Protein AF-0000000070628048 (afdb_homodimer)

InterPro domains:
  IPR001611 Leucine-rich repeat [PF00560] (91-112)
  IPR001611 Leucine-rich repeat [PF00560] (115-135)
  IPR013210 Leucine-rich repeat-containing N-terminal, plant-type [PF08263] (25-63)
  IPR032675 Leucine-rich repeat domain superfamily [G3DSA:3.80.10.10] (22-151)

Secondary structure (DSSP, 8-state):
-PPP-----------------PPPHHHHHHHHHHHTSB-TT-TTTT-STTSSSGGGSTTEEE-TTS-EEEEE-TT---EES--GGGGG-TT--EEE--SSEE-SBPPGGGGG-TT-SEEE--SS--EEPPPTTGGG-TT--EEE--SSEE-/-PPP-----------------PPPHHHHHHHHHHHTSB-TT-TTTT-STTSSSGGGSTTEEE-TTS-EEEEE-TT---EES--GGGGG-TT--EEE--SSEE-SBPPGGGGG-TT-SEEE--SS--EEPPPTTGGG-TT--EEE--SSEE-

Structure (mmCIF, N/CA/C/O backbone):
data_AF-0000000070628048-model_v1
#
loop_
_entity.id
_entity.type
_entity.pdbx_description
1 polymer 'Non-specific serine/threonine protein kinase'
#
loop_
_atom_site.group_PDB
_atom_site.id
_atom_site.type_symbol
_atom_site.label_atom_id
_atom_site.label_alt_id
_atom_site.label_comp_id
_atom_site.label_asym_id
_atom_site.label_entity_id
_atom_site.label_seq_id
_atom_site.pdbx_PDB_ins_code
_atom_site.Cartn_x
_atom_site.Cartn_y
_atom_site.Cartn_z
_atom_site.occupancy
_atom_site.B_iso_or_equiv
_atom_site.auth_seq_id
_atom_site.auth_comp_id
_atom_site.auth_asym_id
_atom_site.auth_atom_id
_atom_site.pdbx_PDB_model_num
ATOM 1 N N . MET A 1 1 ? 27.641 82.5 42.188 1 48.25 1 MET A N 1
ATOM 2 C CA . MET A 1 1 ? 26.875 81.25 42.281 1 48.25 1 MET A CA 1
ATOM 3 C C . MET A 1 1 ? 26.938 80.5 40.969 1 48.25 1 MET A C 1
ATOM 5 O O . MET A 1 1 ? 26.703 81.062 39.906 1 48.25 1 MET A O 1
ATOM 9 N N . PRO A 1 2 ? 27.719 79.312 40.812 1 64.19 2 PRO A N 1
ATOM 10 C CA . PRO A 1 2 ? 27.906 78.562 39.531 1 64.19 2 PRO A CA 1
ATOM 11 C C . PRO A 1 2 ? 26.594 78.188 38.875 1 64.19 2 PRO A C 1
ATOM 13 O O . PRO A 1 2 ? 25.562 78.062 39.531 1 64.19 2 PRO A O 1
ATOM 16 N N . PRO A 1 3 ? 26.422 78.375 37.5 1 68.19 3 PRO A N 1
ATOM 17 C CA . PRO A 1 3 ? 25.203 78.062 36.75 1 68.19 3 PRO A CA 1
ATOM 18 C C . PRO A 1 3 ? 24.766 76.562 36.906 1 68.19 3 PRO A C 1
ATOM 20 O O . PRO A 1 3 ? 25.609 75.688 37.125 1 68.19 3 PRO A O 1
ATOM 23 N N . PRO A 1 4 ? 23.547 76.125 37.312 1 67.81 4 PRO A N 1
ATOM 24 C CA . PRO A 1 4 ? 23.078 74.75 37.469 1 67.81 4 PRO A CA 1
ATOM 25 C C . PRO A 1 4 ? 23.234 73.938 36.188 1 67.81 4 PRO A C 1
ATOM 27 O O . PRO A 1 4 ? 23.078 74.438 35.094 1 67.81 4 PRO A O 1
ATOM 30 N N . ILE A 1 5 ? 24.031 72.812 36.094 1 68.44 5 ILE A N 1
ATOM 31 C CA . ILE A 1 5 ? 24.219 71.875 35 1 68.44 5 ILE A CA 1
ATOM 32 C C . ILE A 1 5 ? 22.906 71.125 34.719 1 68.44 5 ILE A C 1
ATOM 34 O O . ILE A 1 5 ? 22.328 70.5 35.594 1 68.44 5 ILE A O 1
ATOM 38 N N . ILE A 1 6 ? 22.078 71.5 33.688 1 68.38 6 ILE A N 1
ATOM 39 C CA . ILE A 1 6 ? 20.906 70.812 33.188 1 68.38 6 ILE A CA 1
ATOM 40 C C . ILE A 1 6 ? 21.312 69.438 32.688 1 68.38 6 ILE A C 1
ATOM 42 O O . ILE A 1 6 ? 22.094 69.312 31.75 1 68.38 6 ILE A O 1
ATOM 46 N N . THR A 1 7 ? 21.234 68.312 33.531 1 65.62 7 THR A N 1
ATOM 47 C CA . THR A 1 7 ? 21.453 66.938 33.094 1 65.62 7 THR A CA 1
ATOM 48 C C . THR A 1 7 ? 20.375 66.5 32.125 1 65.62 7 THR A C 1
ATOM 50 O O . THR A 1 7 ? 19.188 66.438 32.469 1 65.62 7 THR A O 1
ATOM 53 N N . ILE A 1 8 ? 20.516 66.562 30.844 1 69.25 8 ILE A N 1
ATOM 54 C CA . ILE A 1 8 ? 19.641 66 29.797 1 69.25 8 ILE A CA 1
ATOM 55 C C . ILE A 1 8 ? 19.578 64.5 29.922 1 69.25 8 ILE A C 1
ATOM 57 O O . ILE A 1 8 ? 20.594 63.812 29.734 1 69.25 8 ILE A O 1
ATOM 61 N N . ILE A 1 9 ? 18.609 64 30.656 1 67.25 9 ILE A N 1
ATOM 62 C CA . ILE A 1 9 ? 18.328 62.562 30.672 1 67.25 9 ILE A CA 1
ATOM 63 C C . ILE A 1 9 ? 17.797 62.125 29.312 1 67.25 9 ILE A C 1
ATOM 65 O O . ILE A 1 9 ? 16.703 62.531 28.906 1 67.25 9 ILE A O 1
ATOM 69 N N . LEU A 1 10 ? 18.562 61.75 28.359 1 65.88 10 LEU A N 1
ATOM 70 C CA . LEU A 1 10 ? 18.141 61.125 27.125 1 65.88 10 LEU A CA 1
ATOM 71 C C . LEU A 1 10 ? 17.422 59.812 27.391 1 65.88 10 LEU A C 1
ATOM 73 O O . LEU A 1 10 ? 18.031 58.844 27.891 1 65.88 10 LEU A O 1
ATOM 77 N N . LEU A 1 11 ? 16.109 59.875 27.578 1 63.91 11 LEU A N 1
ATOM 78 C CA . LEU A 1 11 ? 15.312 58.656 27.656 1 63.91 11 LEU A CA 1
ATOM 79 C C . LEU A 1 11 ? 15.43 57.875 26.359 1 63.91 11 LEU A C 1
ATOM 81 O O . LEU A 1 11 ? 14.945 58.312 25.312 1 63.91 11 LEU A O 1
ATOM 85 N N . LEU A 1 12 ? 16.375 57.031 26.219 1 69.25 12 LEU A N 1
ATOM 86 C CA . LEU A 1 12 ? 16.406 56.062 25.109 1 69.25 12 LEU A CA 1
ATOM 87 C C . LEU A 1 12 ? 15.172 55.188 25.125 1 69.25 12 LEU A C 1
ATOM 89 O O . LEU A 1 12 ? 15 54.344 26.031 1 69.25 12 LEU A O 1
ATOM 93 N N . LEU A 1 13 ? 14.125 55.656 24.438 1 71.38 13 LEU A N 1
ATOM 94 C CA . LEU A 1 13 ? 12.992 54.781 24.172 1 71.38 13 LEU A CA 1
ATOM 95 C C . LEU A 1 13 ? 13.453 53.5 23.453 1 71.38 13 LEU A C 1
ATOM 97 O O . LEU A 1 13 ? 13.828 53.562 22.281 1 71.38 13 LEU A O 1
ATOM 101 N N . VAL A 1 14 ? 13.859 52.5 24.203 1 70.94 14 VAL A N 1
ATOM 102 C CA . VAL A 1 14 ? 14.07 51.188 23.641 1 70.94 14 VAL A CA 1
ATOM 103 C C . VAL A 1 14 ? 12.75 50.625 23.094 1 70.94 14 VAL A C 1
ATOM 105 O O . VAL A 1 14 ? 11.852 50.312 23.875 1 70.94 14 VAL A O 1
ATOM 108 N N . SER A 1 15 ? 12.367 50.938 21.844 1 66.06 15 SER A N 1
ATOM 109 C CA . SER A 1 15 ? 11.281 50.219 21.203 1 66.06 15 SER A CA 1
ATOM 110 C C . SER A 1 15 ? 11.57 48.719 21.156 1 66.06 15 SER A C 1
ATOM 112 O O . SER A 1 15 ? 12.516 48.281 20.516 1 66.06 15 SER A O 1
ATOM 114 N N . THR A 1 16 ? 11.125 47.938 22.156 1 63.16 16 THR A N 1
ATOM 115 C CA . THR A 1 16 ? 11.148 46.5 22.047 1 63.16 16 THR A CA 1
ATOM 116 C C . THR A 1 16 ? 10.273 46.031 20.875 1 63.16 16 THR A C 1
ATOM 118 O O . THR A 1 16 ? 9.047 46.094 20.953 1 63.16 16 THR A O 1
ATOM 121 N N . THR A 1 17 ? 10.672 46.156 19.641 1 60.38 17 THR A N 1
ATOM 122 C CA . THR A 1 17 ? 9.984 45.438 18.562 1 60.38 17 THR A CA 1
ATOM 123 C C . THR A 1 17 ? 9.82 43.969 18.938 1 60.38 17 THR A C 1
ATOM 125 O O . THR A 1 17 ? 10.812 43.25 19.094 1 60.38 17 THR A O 1
ATOM 128 N N . THR A 1 18 ? 8.789 43.688 19.641 1 58.12 18 THR A N 1
ATOM 129 C CA . THR A 1 18 ? 8.445 42.281 19.766 1 58.12 18 THR A CA 1
ATOM 130 C C . THR A 1 18 ? 8.383 41.625 18.391 1 58.12 18 THR A C 1
ATOM 132 O O . THR A 1 18 ? 7.602 42.031 17.531 1 58.12 18 THR A O 1
ATOM 135 N N . LEU A 1 19 ? 9.438 41.156 17.859 1 57.69 19 LEU A N 1
ATOM 136 C CA . LEU A 1 19 ? 9.398 40.25 16.688 1 57.69 19 LEU A CA 1
ATOM 137 C C . LEU A 1 19 ? 8.258 39.25 16.812 1 57.69 19 LEU A C 1
ATOM 139 O O . LEU A 1 19 ? 8.297 38.375 17.672 1 57.69 19 LEU A O 1
ATOM 143 N N . THR A 1 20 ? 7.047 39.688 16.547 1 60.31 20 THR A N 1
ATOM 144 C CA . THR A 1 20 ? 5.961 38.719 16.469 1 60.31 20 THR A CA 1
ATOM 145 C C . THR A 1 20 ? 6.309 37.594 15.5 1 60.31 20 THR A C 1
ATOM 147 O O . THR A 1 20 ? 6.641 37.875 14.344 1 60.31 20 THR A O 1
ATOM 150 N N . LEU A 1 21 ? 6.863 36.531 15.977 1 69.44 21 LEU A N 1
ATOM 151 C CA . LEU A 1 21 ? 7.176 35.375 15.141 1 69.44 21 LEU A CA 1
ATOM 152 C C . LEU A 1 21 ? 5.938 34.906 14.383 1 69.44 21 LEU A C 1
ATOM 154 O O . LEU A 1 21 ? 4.891 34.688 14.992 1 69.44 21 LEU A O 1
ATOM 158 N N . SER A 1 22 ? 5.824 35.25 13.133 1 84.06 22 SER A N 1
ATOM 159 C CA . SER A 1 22 ? 4.73 34.812 12.266 1 84.06 22 SER A CA 1
ATOM 160 C C . SER A 1 22 ? 4.914 33.375 11.836 1 84.06 22 SER A C 1
ATOM 162 O O . SER A 1 22 ? 6.035 32.938 11.562 1 84.06 22 SER A O 1
ATOM 164 N N . LEU A 1 23 ? 3.883 32.562 12.016 1 91.88 23 LEU A N 1
ATOM 165 C CA . LEU A 1 23 ? 3.855 31.172 11.617 1 91.88 23 LEU A CA 1
ATOM 166 C C . LEU A 1 23 ? 4.211 31 10.148 1 91.88 23 LEU A C 1
ATOM 168 O O . LEU A 1 23 ? 3.77 31.797 9.305 1 91.88 23 LEU A O 1
ATOM 172 N N . THR A 1 24 ? 5.066 30.031 9.875 1 95.56 24 THR A N 1
ATOM 173 C CA . THR A 1 24 ? 5.395 29.703 8.484 1 95.56 24 THR A CA 1
ATOM 174 C C . THR A 1 24 ? 4.137 29.328 7.711 1 95.56 24 THR A C 1
ATOM 176 O O . THR A 1 24 ? 3.098 29.031 8.305 1 95.56 24 THR A O 1
ATOM 179 N N . GLN A 1 25 ? 4.254 29.391 6.375 1 97 25 GLN A N 1
ATOM 180 C CA . GLN A 1 25 ? 3.119 29 5.539 1 97 25 GLN A CA 1
ATOM 181 C C . GLN A 1 25 ? 2.693 27.562 5.816 1 97 25 GLN A C 1
ATOM 183 O O . GLN A 1 25 ? 1.5 27.266 5.844 1 97 25 GLN A O 1
ATOM 188 N N . GLU A 1 26 ? 3.643 26.703 6.016 1 98.06 26 GLU A N 1
ATOM 189 C CA . GLU A 1 26 ? 3.316 25.312 6.324 1 98.06 26 GLU A CA 1
ATOM 190 C C . GLU A 1 26 ? 2.51 25.203 7.613 1 98.06 26 GLU A C 1
ATOM 192 O O . GLU A 1 26 ? 1.585 24.406 7.711 1 98.06 26 GLU A O 1
ATOM 197 N N . GLY A 1 27 ? 2.945 26.016 8.555 1 97.81 27 GLY A N 1
ATOM 198 C CA . GLY A 1 27 ? 2.156 26.078 9.773 1 97.81 27 GLY A CA 1
ATOM 199 C C . GLY A 1 27 ? 0.722 26.5 9.539 1 97.81 27 GLY A C 1
ATOM 200 O O . GLY A 1 27 ? -0.208 25.922 10.102 1 97.81 27 GLY A O 1
ATOM 201 N N . LEU A 1 28 ? 0.61 27.469 8.742 1 97.88 28 LEU A N 1
ATOM 202 C CA . LEU A 1 28 ? -0.72 27.969 8.422 1 97.88 28 LEU A CA 1
ATOM 203 C C . LEU A 1 28 ? -1.549 26.922 7.699 1 97.88 28 LEU A C 1
ATOM 205 O O . LEU A 1 28 ? -2.74 26.766 7.977 1 97.88 28 LEU A O 1
ATOM 209 N N . ASP A 1 29 ? -0.958 26.219 6.793 1 98.12 29 ASP A N 1
ATOM 210 C CA . ASP A 1 29 ? -1.643 25.141 6.078 1 98.12 29 ASP A CA 1
ATOM 211 C C . ASP A 1 29 ? -2.113 24.062 7.043 1 98.12 29 ASP A C 1
ATOM 213 O O . ASP A 1 29 ? -3.23 23.547 6.918 1 98.12 29 ASP A O 1
ATOM 217 N N . LEU A 1 30 ? -1.286 23.719 8 1 98.69 30 LEU A N 1
ATOM 218 C CA . LEU A 1 30 ? -1.621 22.703 8.984 1 98.69 30 LEU A CA 1
ATOM 219 C C . LEU A 1 30 ? -2.738 23.172 9.914 1 98.69 30 LEU A C 1
ATOM 221 O O . LEU A 1 30 ? -3.623 22.406 10.273 1 98.69 30 LEU A O 1
ATOM 225 N N . LEU A 1 31 ? -2.662 24.422 10.258 1 98.44 31 LEU A N 1
ATOM 226 C CA . LEU A 1 31 ? -3.75 24.953 11.07 1 98.44 31 LEU A CA 1
ATOM 227 C C . LEU A 1 31 ? -5.062 24.938 10.289 1 98.44 31 LEU A C 1
ATOM 229 O O . LEU A 1 31 ? -6.125 24.688 10.859 1 98.44 31 LEU A O 1
ATOM 233 N N . GLN A 1 32 ? -4.961 25.297 9.039 1 98.5 32 GLN A N 1
ATOM 234 C CA . GLN A 1 32 ? -6.156 25.219 8.203 1 98.5 32 GLN A CA 1
ATOM 235 C C . GLN A 1 32 ? -6.691 23.797 8.141 1 98.5 32 GLN A C 1
ATOM 237 O O . GLN A 1 32 ? -7.898 23.578 8.219 1 98.5 32 GLN A O 1
ATOM 242 N N . ALA A 1 33 ? -5.871 22.797 8.008 1 98.56 33 ALA A N 1
ATOM 243 C CA . ALA A 1 33 ? -6.273 21.391 8.039 1 98.56 33 ALA A CA 1
ATOM 244 C C . ALA A 1 33 ? -6.957 21.047 9.359 1 98.56 33 ALA A C 1
ATOM 246 O O . ALA A 1 33 ? -8.031 20.453 9.367 1 98.56 33 ALA A O 1
ATOM 247 N N . LYS A 1 34 ? -6.293 21.469 10.383 1 98.56 34 LYS A N 1
ATOM 248 C CA . LYS A 1 34 ? -6.824 21.234 11.719 1 98.56 34 LYS A CA 1
ATOM 249 C C . LYS A 1 34 ? -8.25 21.766 11.844 1 98.56 34 LYS A C 1
ATOM 251 O O . LYS A 1 34 ? -9.102 21.141 12.461 1 98.56 34 LYS A O 1
ATOM 256 N N . SER A 1 35 ? -8.461 22.875 11.266 1 98.44 35 SER A N 1
ATOM 257 C CA . SER A 1 35 ? -9.75 23.547 11.414 1 98.44 35 SER A CA 1
ATOM 258 C C . SER A 1 35 ? -10.867 22.75 10.75 1 98.44 35 SER A C 1
ATOM 260 O O . SER A 1 35 ? -12.047 22.984 11.039 1 98.44 35 SER A O 1
ATOM 262 N N . THR A 1 36 ? -10.602 21.797 9.883 1 98.38 36 THR A N 1
ATOM 263 C CA . THR A 1 36 ? -11.609 20.984 9.195 1 98.38 36 THR A CA 1
ATOM 264 C C . THR A 1 36 ? -11.875 19.688 9.945 1 98.38 36 THR A C 1
ATOM 266 O O . THR A 1 36 ? -12.797 18.938 9.602 1 98.38 36 THR A O 1
ATOM 269 N N . LEU A 1 37 ? -11.141 19.453 10.977 1 98.62 37 LEU A N 1
ATOM 270 C CA . LEU A 1 37 ? -11.211 18.188 11.695 1 98.62 37 LEU A CA 1
ATOM 271 C C . LEU A 1 37 ? -11.812 18.375 13.078 1 98.62 37 LEU A C 1
ATOM 273 O O . LEU A 1 37 ? -11.648 19.438 13.695 1 98.62 37 LEU A O 1
ATOM 277 N N . SER A 1 38 ? -12.547 17.359 13.531 1 98.75 38 SER A N 1
ATOM 278 C CA . SER A 1 38 ? -12.883 17.203 14.938 1 98.75 38 SER A CA 1
ATOM 279 C C . SER A 1 38 ? -11.797 16.453 15.695 1 98.75 38 SER A C 1
ATOM 281 O O . SER A 1 38 ? -11.281 15.445 15.203 1 98.75 38 SER A O 1
ATOM 283 N N . ASP A 1 39 ? -11.477 16.906 16.844 1 98.5 39 ASP A N 1
ATOM 284 C CA . ASP A 1 39 ? -10.383 16.375 17.656 1 98.5 39 ASP A CA 1
ATOM 285 C C . ASP A 1 39 ? -10.812 16.188 19.109 1 98.5 39 ASP A C 1
ATOM 287 O O . ASP A 1 39 ? -10.32 16.875 20 1 98.5 39 ASP A O 1
ATOM 291 N N . PRO A 1 40 ? -11.523 15.195 19.391 1 98.44 40 PRO A N 1
ATOM 292 C CA . PRO A 1 40 ? -12.109 15.055 20.719 1 98.44 40 PRO A CA 1
ATOM 293 C C . PRO A 1 40 ? -11.078 14.734 21.797 1 98.44 40 PRO A C 1
ATOM 295 O O . PRO A 1 40 ? -11.281 15.055 22.969 1 98.44 40 PRO A O 1
ATOM 298 N N . THR A 1 41 ? -9.922 14.133 21.484 1 98.25 41 THR A N 1
ATOM 299 C CA . THR A 1 41 ? -8.906 13.75 22.469 1 98.25 41 THR A CA 1
ATOM 300 C C . THR A 1 41 ? -7.957 14.906 22.734 1 98.25 41 THR A C 1
ATOM 302 O O . THR A 1 41 ? -7.191 14.875 23.703 1 98.25 41 THR A O 1
ATOM 305 N N . GLY A 1 42 ? -7.945 15.875 21.781 1 98.38 42 GLY A N 1
ATOM 306 C CA . GLY A 1 42 ? -7.055 17.016 21.922 1 98.38 42 GLY A CA 1
ATOM 307 C C . GLY A 1 42 ? -5.633 16.719 21.484 1 98.38 42 GLY A C 1
ATOM 308 O O . GLY A 1 42 ? -4.695 17.391 21.906 1 98.38 42 GLY A O 1
ATOM 309 N N . ILE A 1 43 ? -5.504 15.75 20.672 1 98.38 43 ILE A N 1
ATOM 310 C CA . ILE A 1 43 ? -4.168 15.328 20.266 1 98.38 43 ILE A CA 1
ATOM 311 C C . ILE A 1 43 ? -3.486 16.453 19.484 1 98.38 43 ILE A C 1
ATOM 313 O O . ILE A 1 43 ? -2.258 16.547 19.469 1 98.38 43 ILE A O 1
ATOM 317 N N . LEU A 1 44 ? -4.25 17.344 18.828 1 98.62 44 LEU A N 1
ATOM 318 C CA . LEU A 1 44 ? -3.686 18.406 18.016 1 98.62 44 LEU A CA 1
ATOM 319 C C . LEU A 1 44 ? -3.615 19.719 18.797 1 98.62 44 LEU A C 1
ATOM 321 O O . LEU A 1 44 ? -3.492 20.797 18.219 1 98.62 44 LEU A O 1
ATOM 325 N N . SER A 1 45 ? -3.695 19.703 20.094 1 98.19 45 SER A N 1
ATOM 326 C CA . SER A 1 45 ? -3.775 20.891 20.922 1 98.19 45 SER A CA 1
ATOM 327 C C . SER A 1 45 ? -2.523 21.75 20.766 1 98.19 45 SER A C 1
ATOM 329 O O . SER A 1 45 ? -2.588 22.984 20.891 1 98.19 45 SER A O 1
ATOM 331 N N . ASP A 1 46 ? -1.402 21.094 20.453 1 97.94 46 ASP A N 1
ATOM 332 C CA . ASP A 1 46 ? -0.161 21.859 20.359 1 97.94 46 ASP A CA 1
ATOM 333 C C . ASP A 1 46 ? 0.028 22.438 18.969 1 97.94 46 ASP A C 1
ATOM 335 O O . ASP A 1 46 ? 1.006 23.141 18.703 1 97.94 46 ASP A O 1
ATOM 339 N N . TRP A 1 47 ? -0.893 22.125 18.047 1 98.12 47 TRP A N 1
ATOM 340 C CA . TRP A 1 47 ? -0.935 22.844 16.766 1 98.12 47 TRP A CA 1
ATOM 341 C C . TRP A 1 47 ? -1.479 24.25 16.953 1 98.12 47 TRP A C 1
ATOM 343 O O . TRP A 1 47 ? -2.691 24.469 16.906 1 98.12 47 TRP A O 1
ATOM 353 N N . ASN A 1 48 ? -0.601 25.203 17.109 1 96.38 48 ASN A N 1
ATOM 354 C CA . ASN A 1 48 ? -1.02 26.578 17.359 1 96.38 48 ASN A CA 1
ATOM 355 C C . ASN A 1 48 ? 0.065 27.578 16.953 1 96.38 48 ASN A C 1
ATOM 357 O O . ASN A 1 48 ? 1.089 27.203 16.391 1 96.38 48 ASN A O 1
ATOM 361 N N . THR A 1 49 ? -0.158 28.844 17.203 1 94.12 49 THR A N 1
ATOM 362 C CA . THR A 1 49 ? 0.701 29.906 16.688 1 94.12 49 THR A CA 1
ATOM 363 C C . THR A 1 49 ? 1.776 30.281 17.703 1 94.12 49 THR A C 1
ATOM 365 O O . THR A 1 49 ? 2.443 31.312 17.578 1 94.12 49 THR A O 1
ATOM 368 N N . ALA A 1 50 ? 1.942 29.469 18.656 1 91.94 50 ALA A N 1
ATOM 369 C CA . ALA A 1 50 ? 2.879 29.797 19.734 1 91.94 50 ALA A CA 1
ATOM 370 C C . ALA A 1 50 ? 4.32 29.75 19.234 1 91.94 50 ALA A C 1
ATOM 372 O O . ALA A 1 50 ? 5.195 30.422 19.781 1 91.94 50 ALA A O 1
ATOM 373 N N . HIS A 1 51 ? 4.574 28.875 18.281 1 88.81 51 HIS A N 1
ATOM 374 C CA . HIS A 1 51 ? 5.895 28.75 17.672 1 88.81 51 HIS A CA 1
ATOM 375 C C . HIS A 1 51 ? 5.859 29.109 16.188 1 88.81 51 HIS A C 1
ATOM 377 O O . HIS A 1 51 ? 4.836 28.938 15.523 1 88.81 51 HIS A O 1
ATOM 383 N N . PRO A 1 52 ? 6.984 29.625 15.727 1 92 52 PRO A N 1
ATOM 384 C CA . PRO A 1 52 ? 7.012 30.094 14.336 1 92 52 PRO A CA 1
ATOM 385 C C . PRO A 1 52 ? 6.906 28.953 13.328 1 92 52 PRO A C 1
ATOM 387 O O . PRO A 1 52 ? 6.535 29.188 12.172 1 92 52 PRO A O 1
ATOM 390 N N . THR A 1 53 ? 7.227 27.75 13.688 1 95.12 53 THR A N 1
ATOM 391 C CA . THR A 1 53 ? 7.195 26.594 12.789 1 95.12 53 THR A CA 1
ATOM 392 C C . THR A 1 53 ? 6.414 25.453 13.414 1 95.12 53 THR A C 1
ATOM 394 O O . THR A 1 53 ? 6.375 25.312 14.641 1 95.12 53 THR A O 1
ATOM 397 N N . PRO A 1 54 ? 5.902 24.641 12.523 1 97.56 54 PRO A N 1
ATOM 398 C CA . PRO A 1 54 ? 5.168 23.5 13.078 1 97.56 54 PRO A CA 1
ATOM 399 C C . PRO A 1 54 ? 6.074 22.312 13.422 1 97.56 54 PRO A C 1
ATOM 401 O O . PRO A 1 54 ? 5.594 21.266 13.82 1 97.56 54 PRO A O 1
ATOM 404 N N . CYS A 1 55 ? 7.312 22.375 13.344 1 97.81 55 CYS A N 1
ATOM 405 C CA . CYS A 1 55 ? 8.242 21.25 13.383 1 97.81 55 CYS A CA 1
ATOM 406 C C . CYS A 1 55 ? 8.32 20.656 14.789 1 97.81 55 CYS A C 1
ATOM 408 O O . CYS A 1 55 ? 8.875 19.578 14.977 1 97.81 55 CYS A O 1
ATOM 410 N N . ASN A 1 56 ? 7.684 21.188 15.828 1 96.5 56 ASN A N 1
ATOM 411 C CA . ASN A 1 56 ? 7.629 20.609 17.156 1 96.5 56 ASN A CA 1
ATOM 412 C C . ASN A 1 56 ? 6.223 20.109 17.5 1 96.5 56 ASN A C 1
ATOM 414 O O . ASN A 1 56 ? 5.965 19.688 18.625 1 96.5 56 ASN A O 1
ATOM 418 N N . TRP A 1 57 ? 5.41 20.141 16.516 1 98.5 57 TRP A N 1
ATOM 419 C CA . TRP A 1 57 ? 4.023 19.766 16.75 1 98.5 57 TRP A CA 1
ATOM 420 C C . TRP A 1 57 ? 3.875 18.234 16.781 1 98.5 57 TRP A C 1
ATOM 422 O O . TRP A 1 57 ? 4.645 17.531 16.125 1 98.5 57 TRP A O 1
ATOM 432 N N . THR A 1 58 ? 2.877 17.75 17.516 1 98.62 58 THR A N 1
ATOM 433 C CA . THR A 1 58 ? 2.547 16.328 17.578 1 98.62 58 THR A CA 1
ATOM 434 C C . THR A 1 58 ? 2.305 15.758 16.188 1 98.62 58 THR A C 1
ATOM 436 O O . THR A 1 58 ? 1.557 16.344 15.391 1 98.62 58 THR A O 1
ATOM 439 N N . GLY A 1 59 ? 3.027 14.695 15.867 1 98.81 59 GLY A N 1
ATOM 440 C CA . GLY A 1 59 ? 2.773 13.953 14.641 1 98.81 59 GLY A CA 1
ATOM 441 C C . GLY A 1 59 ? 3.479 14.547 13.43 1 98.81 59 GLY A C 1
ATOM 442 O O . GLY A 1 59 ? 3.324 14.047 12.312 1 98.81 59 GLY A O 1
ATOM 443 N N . ILE A 1 60 ? 4.246 15.656 13.609 1 98.88 60 ILE A N 1
ATOM 444 C CA . ILE A 1 60 ? 4.883 16.344 12.5 1 98.88 60 ILE A CA 1
ATOM 445 C C . ILE A 1 60 ? 6.379 16.031 12.484 1 98.88 60 ILE A C 1
ATOM 447 O O . ILE A 1 60 ? 7.027 16.031 13.531 1 98.88 60 ILE A O 1
ATOM 451 N N . THR A 1 61 ? 6.883 15.625 11.375 1 98.75 61 THR A N 1
ATOM 452 C CA . THR A 1 61 ? 8.32 15.492 11.148 1 98.75 61 THR A CA 1
ATOM 453 C C . THR A 1 61 ? 8.805 16.5 10.109 1 98.75 61 THR A C 1
ATOM 455 O O . THR A 1 61 ? 8.102 16.781 9.133 1 98.75 61 THR A O 1
ATOM 458 N N . CYS A 1 62 ? 10 17.062 10.281 1 98.44 62 CYS A N 1
ATOM 459 C CA . CYS A 1 62 ? 10.562 18.094 9.406 1 98.44 62 CYS A CA 1
ATOM 460 C C . CYS A 1 62 ? 11.992 17.75 9.016 1 98.44 62 CYS A C 1
ATOM 462 O O . CYS A 1 62 ? 12.641 16.938 9.672 1 98.44 62 CYS A O 1
ATOM 464 N N . THR A 1 63 ? 12.289 18.359 7.891 1 97.56 63 THR A N 1
ATOM 465 C CA . THR A 1 63 ? 13.711 18.375 7.551 1 97.56 63 THR A CA 1
ATOM 466 C C . THR A 1 63 ? 14.477 19.328 8.469 1 97.56 63 THR A C 1
ATOM 468 O O . THR A 1 63 ? 13.875 20.031 9.273 1 97.56 63 THR A O 1
ATOM 471 N N . HIS A 1 64 ? 15.789 19.297 8.328 1 95.25 64 HIS A N 1
ATOM 472 C CA . HIS A 1 64 ? 16.641 20.219 9.078 1 95.25 64 HIS A CA 1
ATOM 47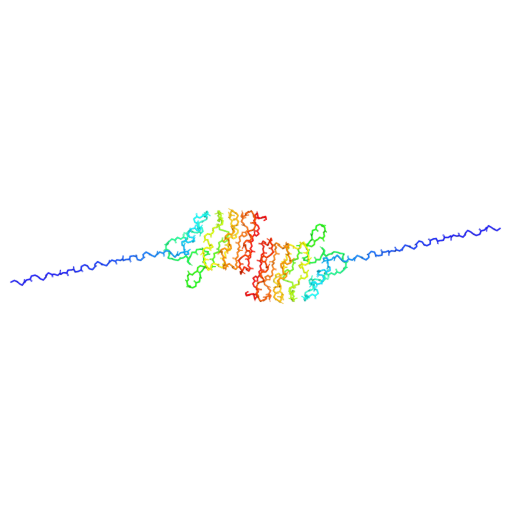3 C C . HIS A 1 64 ? 16.359 21.656 8.68 1 95.25 64 HIS A C 1
ATOM 475 O O . HIS A 1 64 ? 16.578 22.578 9.477 1 95.25 64 HIS A O 1
ATOM 481 N N . SER A 1 65 ? 15.852 21.875 7.512 1 94.31 65 SER A N 1
ATOM 482 C CA . SER A 1 65 ? 15.547 23.219 7.02 1 94.31 65 SER A CA 1
ATOM 483 C C . SER A 1 65 ? 14.125 23.625 7.375 1 94.31 65 SER A C 1
ATOM 485 O O . SER A 1 65 ? 13.57 24.547 6.77 1 94.31 65 SER A O 1
ATOM 487 N N . ASN A 1 66 ? 13.5 22.812 8.234 1 94.75 66 ASN A N 1
ATOM 488 C CA . ASN A 1 66 ? 12.211 23.141 8.828 1 94.75 66 ASN A CA 1
ATOM 489 C C . ASN A 1 66 ? 11.078 22.984 7.812 1 94.75 66 ASN A C 1
ATOM 491 O O . ASN A 1 66 ? 10.094 23.719 7.863 1 94.75 66 ASN A O 1
ATOM 495 N N . SER A 1 67 ? 11.258 22.078 6.863 1 97.38 67 SER A N 1
ATOM 496 C CA . SER A 1 67 ? 10.172 21.734 5.945 1 97.38 67 SER A CA 1
ATOM 497 C C . SER A 1 67 ? 9.453 20.469 6.398 1 97.38 67 SER A C 1
ATOM 499 O O . SER A 1 67 ? 10.086 19.484 6.754 1 97.38 67 SER A O 1
ATOM 501 N N . VAL A 1 68 ? 8.172 20.547 6.414 1 98.69 68 VAL A N 1
ATOM 502 C CA . VAL A 1 68 ? 7.375 19.406 6.859 1 98.69 68 VAL A CA 1
ATOM 503 C C . VAL A 1 68 ? 7.492 18.266 5.852 1 98.69 68 VAL A C 1
ATOM 505 O O . VAL A 1 68 ? 7.195 18.453 4.668 1 98.69 68 VAL A O 1
ATOM 508 N N . THR A 1 69 ? 7.863 17.062 6.316 1 98.75 69 THR A N 1
ATOM 509 C CA . THR A 1 69 ? 8.016 15.914 5.434 1 98.75 69 THR A CA 1
ATOM 510 C C . THR A 1 69 ? 7.043 14.805 5.816 1 98.75 69 THR A C 1
ATOM 512 O O . THR A 1 69 ? 6.777 13.906 5.02 1 98.75 69 THR A O 1
ATOM 515 N N . GLY A 1 70 ? 6.574 14.844 7.062 1 98.81 70 GLY A N 1
ATOM 516 C CA . GLY A 1 70 ? 5.73 13.742 7.488 1 98.81 70 GLY A CA 1
ATOM 517 C C . GLY A 1 70 ? 4.633 14.164 8.445 1 98.81 70 GLY A C 1
ATOM 518 O O . GLY A 1 70 ? 4.832 15.047 9.273 1 98.81 70 GLY A O 1
ATOM 519 N N . ILE A 1 71 ? 3.531 13.602 8.336 1 98.94 71 ILE A N 1
ATOM 520 C CA . ILE A 1 71 ? 2.41 13.68 9.273 1 98.94 71 ILE A CA 1
ATOM 521 C C . ILE A 1 71 ? 2.01 12.273 9.719 1 98.94 71 ILE A C 1
ATOM 523 O O . ILE A 1 71 ? 1.651 11.43 8.891 1 98.94 71 ILE A O 1
ATOM 527 N N . HIS A 1 72 ? 2.123 11.953 10.93 1 98.88 72 HIS A N 1
ATOM 528 C CA . HIS A 1 72 ? 1.802 10.648 11.508 1 98.88 72 HIS A CA 1
ATOM 529 C C . HIS A 1 72 ? 0.816 10.781 12.664 1 98.88 72 HIS A C 1
ATOM 531 O O . HIS A 1 72 ? 1.216 11.07 13.797 1 98.88 72 HIS A O 1
ATOM 537 N N . LEU A 1 73 ? -0.399 10.562 12.453 1 98.81 73 LEU A N 1
ATOM 538 C CA . LEU A 1 73 ? -1.465 10.695 13.438 1 98.81 73 LEU A CA 1
ATOM 539 C C . LEU A 1 73 ? -2.379 9.477 13.422 1 98.81 73 LEU A C 1
ATOM 541 O O . LEU A 1 73 ? -3.586 9.602 13.203 1 98.81 73 LEU A O 1
ATOM 545 N N . PRO A 1 74 ? -1.868 8.312 13.672 1 98.75 74 PRO A N 1
ATOM 546 C CA . PRO A 1 74 ? -2.729 7.125 13.734 1 98.75 74 PRO A CA 1
ATOM 547 C C . PRO A 1 74 ? -3.598 7.086 14.984 1 98.75 74 PRO A C 1
ATOM 549 O O . PRO A 1 74 ? -3.154 7.5 16.062 1 98.75 74 PRO A O 1
ATOM 552 N N . SER A 1 75 ? -4.836 6.508 14.875 1 98.75 75 SER A N 1
ATOM 553 C CA . SER A 1 75 ? -5.688 6.207 16.016 1 98.75 75 SER A CA 1
ATOM 554 C C . SER A 1 75 ? -5.863 7.426 16.922 1 98.75 75 SER A C 1
ATOM 556 O O . SER A 1 75 ? -5.746 7.324 18.141 1 98.75 75 SER A O 1
ATOM 558 N N . ALA A 1 76 ? -6.078 8.547 16.375 1 98.56 76 ALA A N 1
ATOM 559 C CA . ALA A 1 76 ? -6.168 9.805 17.094 1 98.56 76 ALA A CA 1
ATOM 560 C C . ALA A 1 76 ? -7.621 10.211 17.312 1 98.56 76 ALA A C 1
ATOM 562 O O . ALA A 1 76 ? -7.898 11.273 17.875 1 98.56 76 ALA A O 1
ATOM 563 N N . SER A 1 77 ? -8.508 9.375 16.844 1 98.69 77 SER A N 1
ATOM 564 C CA . SER A 1 77 ? -9.938 9.609 16.969 1 98.69 77 SER A CA 1
ATOM 565 C C . SER A 1 77 ? -10.367 10.852 16.188 1 98.69 77 SER A C 1
ATOM 567 O O . SER A 1 77 ? -11.367 11.484 16.516 1 98.69 77 SER A O 1
ATOM 569 N N . LEU A 1 78 ? -9.57 11.242 15.141 1 98.88 78 LEU A N 1
ATOM 570 C CA . LEU A 1 78 ? -9.898 12.391 14.297 1 98.88 78 LEU A CA 1
ATOM 571 C C . LEU A 1 78 ? -11.086 12.078 13.391 1 98.88 78 LEU A C 1
ATOM 573 O O . LEU A 1 78 ? -11.227 10.953 12.914 1 98.88 78 LEU A O 1
ATOM 577 N N . SER A 1 79 ? -11.914 13.031 13.242 1 98.88 79 SER A N 1
ATOM 578 C CA . SER A 1 79 ? -13.055 12.883 12.344 1 98.88 79 SER A CA 1
ATOM 579 C C . SER A 1 79 ? -13.219 14.102 11.438 1 98.88 79 SER A C 1
ATOM 581 O O . SER A 1 79 ? -12.602 15.141 11.68 1 98.88 79 SER A O 1
ATOM 583 N N . GLY A 1 80 ? -14.023 13.992 10.383 1 98.75 80 GLY A N 1
ATOM 584 C CA . GLY A 1 80 ? -14.172 15.008 9.359 1 98.75 80 GLY A CA 1
ATOM 585 C C . GLY A 1 80 ? -13.766 14.531 7.977 1 98.75 80 GLY A C 1
ATOM 586 O O . GLY A 1 80 ? -13.547 13.336 7.766 1 98.75 80 GLY A O 1
ATOM 587 N N . PRO A 1 81 ? -13.758 15.445 7 1 98.69 81 PRO A N 1
ATOM 588 C CA . PRO A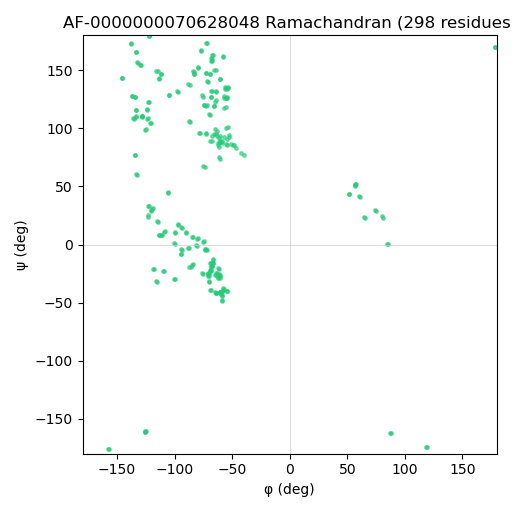 1 81 ? -13.312 15.07 5.656 1 98.69 81 PRO A CA 1
ATOM 589 C C . PRO A 1 81 ? -11.789 14.977 5.543 1 98.69 81 PRO A C 1
ATOM 591 O O . PRO A 1 81 ? -11.07 15.383 6.465 1 98.69 81 PRO A O 1
ATOM 594 N N . PHE A 1 82 ? -11.297 14.414 4.508 1 98.62 82 PHE A N 1
ATOM 595 C CA . PHE A 1 82 ? -9.867 14.5 4.219 1 98.62 82 PHE A CA 1
ATOM 596 C C . PHE A 1 82 ? -9.414 15.953 4.184 1 98.62 82 PHE A C 1
ATOM 598 O O . PHE A 1 82 ? -10 16.781 3.48 1 98.62 82 PHE A O 1
ATOM 605 N N . PRO A 1 83 ? -8.438 16.281 4.922 1 98.19 83 PRO A N 1
ATOM 606 C CA . PRO A 1 83 ? -7.961 17.656 4.934 1 98.19 83 PRO A CA 1
ATOM 607 C C . PRO A 1 83 ? -7.102 18 3.721 1 98.19 83 PRO A C 1
ATOM 609 O O . PRO A 1 83 ? -5.875 17.859 3.766 1 98.19 83 PRO A O 1
ATOM 612 N N . THR A 1 84 ? -7.637 18.578 2.693 1 96.56 84 THR A N 1
ATOM 613 C CA . THR A 1 84 ? -7.031 18.719 1.374 1 96.56 84 THR A CA 1
ATOM 614 C C . THR A 1 84 ? -5.848 19.688 1.424 1 96.56 84 THR A C 1
ATOM 616 O O . THR A 1 84 ? -4.953 19.625 0.58 1 96.56 84 THR A O 1
ATOM 619 N N . THR A 1 85 ? -5.809 20.594 2.418 1 97.81 85 THR A N 1
ATOM 620 C CA . THR A 1 85 ? -4.754 21.594 2.486 1 97.81 85 THR A CA 1
ATOM 621 C C . THR A 1 85 ? -3.402 20.938 2.77 1 97.81 85 THR A C 1
ATOM 623 O O . THR A 1 85 ? -2.355 21.562 2.57 1 97.81 85 THR A O 1
ATOM 626 N N . LEU A 1 86 ? -3.441 19.719 3.268 1 98.25 86 LEU A N 1
ATOM 627 C CA . LEU A 1 86 ? -2.189 19.031 3.539 1 98.25 86 LEU A CA 1
ATOM 628 C C . LEU A 1 86 ? -1.37 18.859 2.264 1 98.25 86 LEU A C 1
ATOM 630 O O . LEU A 1 86 ? -0.139 18.797 2.314 1 98.25 86 LEU A O 1
ATOM 634 N N . CYS A 1 87 ? -2.111 18.812 1.175 1 97.81 87 CYS A N 1
ATOM 635 C CA . CYS A 1 87 ? -1.423 18.562 -0.089 1 97.81 87 CYS A CA 1
ATOM 636 C C . CYS A 1 87 ? -0.783 19.844 -0.614 1 97.81 87 CYS A C 1
ATOM 638 O O . CYS A 1 87 ? -0.131 19.844 -1.659 1 97.81 87 CYS A O 1
ATOM 640 N N . ARG A 1 88 ? -0.874 20.906 0.191 1 97.94 88 ARG A N 1
ATOM 641 C CA . ARG A 1 88 ? -0.136 22.125 -0.1 1 97.94 88 ARG A CA 1
ATOM 642 C C . ARG A 1 88 ? 1.291 22.047 0.433 1 97.94 88 ARG A C 1
ATOM 644 O O . ARG A 1 88 ? 2.139 22.875 0.08 1 97.94 88 ARG A O 1
ATOM 651 N N . LEU A 1 89 ? 1.527 21.141 1.306 1 98 89 LEU A N 1
ATOM 652 C CA . LEU A 1 89 ? 2.869 20.953 1.85 1 98 89 LEU A CA 1
ATOM 653 C C . LEU A 1 89 ? 3.805 20.375 0.797 1 98 89 LEU A C 1
ATOM 655 O O . LEU A 1 89 ? 3.75 19.172 0.511 1 98 89 LEU A O 1
ATOM 659 N N . ALA A 1 90 ? 4.711 21.062 0.362 1 96.25 90 ALA A N 1
ATOM 660 C CA . ALA A 1 90 ? 5.488 20.781 -0.841 1 96.25 90 ALA A CA 1
ATOM 661 C C . ALA A 1 90 ? 6.418 19.594 -0.62 1 96.25 90 ALA A C 1
ATOM 663 O O . ALA A 1 90 ? 6.738 18.859 -1.561 1 96.25 90 ALA A O 1
ATOM 664 N N . SER A 1 91 ? 6.801 19.391 0.625 1 97.25 91 SER A N 1
ATOM 665 C CA . SER A 1 91 ? 7.801 18.359 0.89 1 97.25 91 SER A CA 1
ATOM 666 C C . SER A 1 91 ? 7.18 17.156 1.593 1 97.25 91 SER A C 1
ATOM 668 O O . SER A 1 91 ? 7.895 16.266 2.062 1 97.25 91 SER A O 1
ATOM 670 N N . LEU A 1 92 ? 5.855 17.156 1.63 1 98.5 92 LEU A N 1
ATOM 671 C CA . LEU A 1 92 ? 5.191 16.078 2.355 1 98.5 92 LEU A CA 1
ATOM 672 C C . LEU A 1 92 ? 5.43 14.734 1.676 1 98.5 92 LEU A C 1
ATOM 674 O O . LEU A 1 92 ? 4.996 14.523 0.541 1 98.5 92 LEU A O 1
ATOM 678 N N . SER A 1 93 ? 6.051 13.789 2.359 1 98.31 93 SER A N 1
ATOM 679 C CA . SER A 1 93 ? 6.418 12.492 1.793 1 98.31 93 SER A CA 1
ATOM 680 C C . SER A 1 93 ? 5.672 11.359 2.486 1 98.31 93 SER A C 1
ATOM 682 O O . SER A 1 93 ? 5.391 10.328 1.872 1 98.31 93 SER A O 1
ATOM 684 N N . THR A 1 94 ? 5.395 11.531 3.77 1 98.75 94 THR A N 1
ATOM 685 C CA . THR A 1 94 ? 4.684 10.516 4.535 1 98.75 94 THR A CA 1
ATOM 686 C C . THR A 1 94 ? 3.412 11.086 5.152 1 98.75 94 THR A C 1
ATOM 688 O O . THR A 1 94 ? 3.457 12.102 5.852 1 98.75 94 THR A O 1
ATOM 691 N N . LEU A 1 95 ? 2.283 10.531 4.867 1 98.88 95 LEU A N 1
ATOM 692 C CA .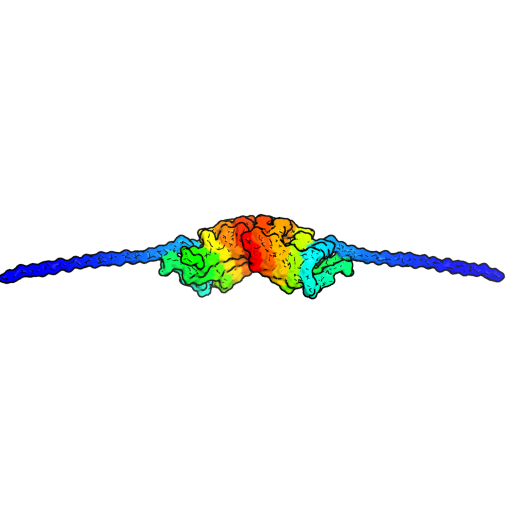 LEU A 1 95 ? 0.997 10.898 5.449 1 98.88 95 LEU A CA 1
ATOM 693 C C . LEU A 1 95 ? 0.28 9.672 6 1 98.88 95 LEU A C 1
ATOM 695 O O . LEU A 1 95 ? -0.126 8.789 5.242 1 98.88 95 LEU A O 1
ATOM 699 N N . SER A 1 96 ? 0.163 9.562 7.277 1 98.88 96 SER A N 1
ATOM 700 C CA . SER A 1 96 ? -0.504 8.453 7.941 1 98.88 96 SER A CA 1
ATOM 701 C C . SER A 1 96 ? -1.629 8.945 8.844 1 98.88 96 SER A C 1
ATOM 703 O O . SER A 1 96 ? -1.375 9.57 9.875 1 98.88 96 SER A O 1
ATOM 705 N N . LEU A 1 97 ? -2.805 8.695 8.438 1 98.88 97 LEU A N 1
ATOM 706 C CA . LEU A 1 97 ? -3.998 9.055 9.203 1 98.88 97 LEU A CA 1
ATOM 707 C C . LEU A 1 97 ? -4.855 7.824 9.477 1 98.88 97 LEU A C 1
ATOM 709 O O . LEU A 1 97 ? -6.07 7.938 9.648 1 98.88 97 LEU A O 1
ATOM 713 N N . HIS A 1 98 ? -4.227 6.66 9.484 1 98.88 98 HIS A N 1
ATOM 714 C CA . HIS A 1 98 ? -4.988 5.418 9.562 1 98.88 98 HIS A CA 1
ATOM 715 C C . HIS A 1 98 ? -5.66 5.27 10.922 1 98.88 98 HIS A C 1
ATOM 717 O O . HIS A 1 98 ? -5.211 5.863 11.906 1 98.88 98 HIS A O 1
ATOM 723 N N . ASN A 1 99 ? -6.695 4.453 10.945 1 98.88 99 ASN A N 1
ATOM 724 C CA . ASN A 1 99 ? -7.426 4.117 12.164 1 98.88 99 ASN A CA 1
ATOM 725 C C . ASN A 1 99 ? -7.969 5.363 12.859 1 98.88 99 ASN A C 1
ATOM 727 O O . ASN A 1 99 ? -7.742 5.562 14.055 1 98.88 99 ASN A O 1
ATOM 731 N N . ASN A 1 100 ? -8.664 6.184 12.148 1 98.88 100 ASN A N 1
ATOM 732 C CA . ASN A 1 100 ? -9.414 7.34 12.617 1 98.88 100 ASN A CA 1
ATOM 733 C C . ASN A 1 100 ? -10.875 7.281 12.172 1 98.88 100 ASN A C 1
ATOM 735 O O . ASN A 1 100 ? -11.414 6.195 11.945 1 98.88 100 ASN A O 1
ATOM 739 N N . HIS A 1 101 ? -11.477 8.391 12.219 1 98.81 101 HIS A N 1
ATOM 740 C CA . HIS A 1 101 ? -12.891 8.43 11.859 1 98.81 101 HIS A CA 1
ATOM 741 C C . HIS A 1 101 ? -13.141 9.414 10.719 1 98.81 101 HIS A C 1
ATOM 743 O O . HIS A 1 101 ? -14.141 10.133 10.719 1 98.81 101 HIS A O 1
ATOM 749 N N . LEU A 1 102 ? -12.195 9.555 9.812 1 98.88 102 LEU A N 1
ATOM 750 C CA . LEU A 1 102 ? -12.375 10.43 8.664 1 98.88 102 LEU A CA 1
ATOM 751 C C . LEU A 1 102 ? -13.445 9.891 7.723 1 98.88 102 LEU A C 1
ATOM 753 O O . LEU A 1 102 ? -13.5 8.68 7.473 1 98.88 102 LEU A O 1
ATOM 757 N N . LYS A 1 103 ? -14.297 10.711 7.355 1 98.75 103 LYS A N 1
ATOM 758 C CA . LYS A 1 103 ? -15.445 10.297 6.543 1 98.75 103 LYS A CA 1
ATOM 759 C C . LYS A 1 103 ? -15.648 11.25 5.367 1 98.75 103 LYS A C 1
ATOM 761 O O . LYS A 1 103 ? -16.047 12.398 5.555 1 98.75 103 LYS A O 1
ATOM 766 N N . SER A 1 104 ? -15.414 10.891 4.207 1 98.38 104 SER A N 1
ATOM 767 C CA . SER A 1 104 ? -15.57 11.617 2.951 1 98.38 104 SER A CA 1
ATOM 768 C C . SER A 1 104 ? -15.109 10.781 1.766 1 98.38 104 SER A C 1
ATOM 770 O O . SER A 1 104 ? -14.617 9.664 1.943 1 98.38 104 SER A O 1
ATOM 772 N N . ASN A 1 105 ? -15.414 11.273 0.548 1 98 105 ASN A N 1
ATOM 773 C CA . ASN A 1 105 ? -14.641 10.758 -0.583 1 98 105 ASN A CA 1
ATOM 774 C C . ASN A 1 105 ? -13.172 11.133 -0.475 1 98 105 ASN A C 1
ATOM 776 O O . ASN A 1 105 ? -12.82 12.117 0.185 1 98 105 ASN A O 1
ATOM 780 N N . ILE A 1 106 ? -12.344 10.312 -1.004 1 97.31 106 ILE A N 1
ATOM 781 C CA . ILE A 1 106 ? -10.977 10.773 -1.228 1 97.31 106 ILE A CA 1
ATOM 782 C C . ILE A 1 106 ? -10.945 11.734 -2.412 1 97.31 106 ILE A C 1
ATOM 784 O O . ILE A 1 106 ? -11.352 11.375 -3.521 1 97.31 106 ILE A O 1
ATOM 788 N N . PRO A 1 107 ? -10.508 12.922 -2.111 1 96.44 107 PRO A N 1
ATOM 789 C CA . PRO A 1 107 ? -10.594 13.906 -3.188 1 96.44 107 PRO A CA 1
ATOM 790 C C . PRO A 1 107 ? -9.625 13.617 -4.336 1 96.44 107 PRO A C 1
ATOM 792 O O . PRO A 1 107 ? -8.508 13.156 -4.102 1 96.44 107 PRO A O 1
ATOM 795 N N . PRO A 1 108 ? -9.992 13.938 -5.57 1 94.81 108 PRO A N 1
ATOM 796 C CA . PRO A 1 108 ? -9.078 13.766 -6.703 1 94.81 108 PRO A CA 1
ATOM 797 C C . PRO A 1 108 ? -7.812 14.617 -6.574 1 94.81 108 PRO A C 1
ATOM 799 O O . PRO A 1 108 ? -6.793 14.312 -7.191 1 94.81 108 PRO A O 1
ATOM 802 N N . THR A 1 109 ? -7.918 15.648 -5.758 1 94.81 109 THR A N 1
ATOM 803 C CA . THR A 1 109 ? -6.789 16.562 -5.578 1 94.81 109 THR A CA 1
ATOM 804 C C . THR A 1 109 ? -5.711 15.914 -4.711 1 94.81 109 THR A C 1
ATOM 806 O O . THR A 1 109 ? -4.668 16.516 -4.453 1 94.81 109 THR A O 1
ATOM 809 N N . ILE A 1 110 ? -5.906 14.641 -4.301 1 95.62 110 ILE A N 1
ATOM 810 C CA . ILE A 1 110 ? -4.922 13.93 -3.5 1 95.62 110 ILE A CA 1
ATOM 811 C C . ILE A 1 110 ? -3.609 13.812 -4.273 1 95.62 110 ILE A C 1
ATOM 813 O O . ILE A 1 110 ? -2.531 13.781 -3.674 1 95.62 110 ILE A O 1
ATOM 817 N N . SER A 1 111 ? -3.729 13.852 -5.555 1 94.69 111 SER A N 1
ATOM 818 C CA . SER A 1 111 ? -2.547 13.742 -6.406 1 94.69 111 SER A CA 1
ATOM 819 C C . SER A 1 111 ? -1.666 14.984 -6.289 1 94.69 111 SER A C 1
ATOM 821 O O . SER A 1 111 ? -0.508 14.969 -6.711 1 94.69 111 SER A O 1
ATOM 823 N N . ALA A 1 112 ? -2.262 16.031 -5.73 1 96.31 112 ALA A N 1
ATOM 824 C CA . ALA A 1 112 ? -1.476 17.234 -5.5 1 96.31 112 ALA A CA 1
ATOM 825 C C . ALA A 1 112 ? -0.422 17.016 -4.422 1 96.31 112 ALA A C 1
ATOM 827 O O . ALA A 1 112 ? 0.523 17.797 -4.289 1 96.31 112 ALA A O 1
ATOM 828 N N . CYS A 1 113 ? -0.614 15.977 -3.594 1 96.56 113 CYS A N 1
ATOM 829 C CA . CYS A 1 113 ? 0.447 15.531 -2.693 1 96.56 113 CYS A CA 1
ATOM 830 C C . CYS A 1 113 ? 1.542 14.805 -3.459 1 96.56 113 CYS A C 1
ATOM 832 O O . CYS A 1 113 ? 1.786 13.617 -3.223 1 96.56 113 CYS A O 1
ATOM 834 N N . ARG A 1 114 ? 2.199 15.414 -4.215 1 94.88 114 ARG A N 1
ATOM 835 C CA . ARG A 1 114 ? 2.977 14.875 -5.324 1 94.88 114 ARG A CA 1
ATOM 836 C C . ARG A 1 114 ? 4.188 14.102 -4.816 1 94.88 114 ARG A C 1
ATOM 838 O O . ARG A 1 114 ? 4.691 13.203 -5.504 1 94.88 114 ARG A O 1
ATOM 845 N N . ASN A 1 115 ? 4.617 14.469 -3.625 1 96.31 115 ASN A N 1
ATOM 846 C CA . ASN A 1 115 ? 5.879 13.898 -3.156 1 96.31 115 ASN A CA 1
ATOM 847 C C . ASN A 1 115 ? 5.645 12.734 -2.193 1 96.31 115 ASN A C 1
ATOM 849 O O . ASN A 1 115 ? 6.59 12.234 -1.579 1 96.31 115 ASN A O 1
ATOM 853 N N . LEU A 1 116 ? 4.434 12.297 -2.102 1 97.38 116 LEU A N 1
ATOM 854 C CA . LEU A 1 116 ? 4.141 11.188 -1.202 1 97.38 116 LEU A CA 1
ATOM 855 C C . LEU A 1 116 ? 4.859 9.922 -1.651 1 97.38 116 LEU A C 1
ATOM 857 O O . LEU A 1 116 ? 4.824 9.57 -2.832 1 97.38 116 LEU A O 1
ATOM 861 N N . THR A 1 117 ? 5.504 9.312 -0.722 1 97 117 THR A N 1
ATOM 862 C CA . THR A 1 117 ? 6.012 7.949 -0.889 1 97 117 THR A CA 1
ATOM 863 C C . THR A 1 117 ? 5.211 6.969 -0.037 1 97 117 THR A C 1
ATOM 865 O O . THR A 1 117 ? 5.234 5.762 -0.289 1 97 117 THR A O 1
ATOM 868 N N . HIS A 1 118 ? 4.586 7.488 0.999 1 98.56 118 HIS A N 1
ATOM 869 C CA . HIS A 1 118 ? 3.812 6.707 1.958 1 98.56 118 HIS A CA 1
ATOM 870 C C . HIS A 1 118 ? 2.461 7.359 2.234 1 98.56 118 HIS A C 1
ATOM 872 O O . HIS A 1 118 ? 2.398 8.477 2.742 1 98.56 118 HIS A O 1
ATOM 878 N N . LEU A 1 119 ? 1.354 6.727 1.89 1 98.75 119 LEU A N 1
ATOM 879 C CA . LEU A 1 119 ? -0.006 7.199 2.133 1 98.75 119 LEU A CA 1
ATOM 880 C C . LEU A 1 119 ? -0.836 6.125 2.828 1 98.75 119 LEU A C 1
ATOM 882 O O . LEU A 1 119 ? -1.146 5.09 2.232 1 98.75 119 LEU A O 1
ATOM 886 N N . ASP A 1 120 ? -1.16 6.336 4.051 1 98.88 120 ASP A N 1
ATOM 887 C CA . ASP A 1 120 ? -1.973 5.387 4.805 1 98.88 120 ASP A CA 1
ATOM 888 C C . ASP A 1 120 ? -3.26 6.039 5.305 1 98.88 120 ASP A C 1
ATOM 890 O O . ASP A 1 120 ? -3.24 6.809 6.27 1 98.88 120 ASP A O 1
ATOM 894 N N . LEU A 1 121 ? -4.352 5.738 4.672 1 98.81 121 LEU A N 1
ATOM 895 C CA . LEU A 1 121 ? -5.68 6.211 5.047 1 98.81 121 LEU A CA 1
ATOM 896 C C . LEU A 1 121 ? -6.566 5.047 5.48 1 98.81 121 LEU A C 1
ATOM 898 O O . LEU A 1 121 ? -7.797 5.156 5.449 1 98.81 121 LEU A O 1
ATOM 902 N N . SER A 1 122 ? -5.969 3.949 5.852 1 98.81 122 SER A N 1
ATOM 903 C CA . SER A 1 122 ? -6.723 2.73 6.137 1 98.81 122 SER A CA 1
ATOM 904 C C . SER A 1 122 ? -7.562 2.885 7.398 1 98.81 122 SER A C 1
ATOM 906 O O . SER A 1 122 ? -7.297 3.764 8.227 1 98.81 122 SER A O 1
ATOM 908 N N . ALA A 1 123 ? -8.562 2.043 7.527 1 98.81 123 ALA A N 1
ATOM 909 C CA . ALA A 1 123 ? -9.383 1.95 8.734 1 98.81 123 ALA A CA 1
ATOM 910 C C . ALA A 1 123 ? -10.008 3.299 9.078 1 98.81 123 ALA A C 1
ATOM 912 O O . ALA A 1 123 ? -9.883 3.775 10.211 1 98.81 123 ALA A O 1
ATOM 913 N N . ASN A 1 124 ? -10.641 3.906 8.102 1 98.88 124 ASN A N 1
ATOM 914 C CA . ASN A 1 124 ? -11.484 5.09 8.219 1 98.88 124 ASN A CA 1
ATOM 915 C C . ASN A 1 124 ? -12.875 4.844 7.637 1 98.88 124 ASN A C 1
ATOM 917 O O . ASN A 1 124 ? -13.336 3.705 7.57 1 98.88 124 ASN A O 1
ATOM 921 N N . TYR A 1 125 ? -13.539 5.934 7.344 1 98.75 125 TYR A N 1
ATOM 922 C CA . TYR A 1 125 ? -14.875 5.801 6.77 1 98.75 125 TYR A CA 1
ATOM 923 C C . TYR A 1 125 ? -14.945 6.457 5.395 1 98.75 125 TYR A C 1
ATOM 925 O O . TYR A 1 125 ? -15.969 7.027 5.023 1 98.75 125 TYR A O 1
ATOM 933 N N . PHE A 1 126 ? -13.812 6.484 4.699 1 98.62 126 PHE A N 1
ATOM 934 C CA . PHE A 1 126 ? -13.844 7.004 3.336 1 98.62 126 PHE A CA 1
ATOM 935 C C . PHE A 1 126 ? -14.781 6.184 2.461 1 98.62 126 PHE A C 1
ATOM 937 O O . PHE A 1 126 ? -14.898 4.969 2.639 1 98.62 126 PHE A O 1
ATOM 944 N N . HIS A 1 127 ? -15.461 6.836 1.597 1 98.19 127 HIS A N 1
ATOM 945 C CA . HIS A 1 127 ? -16.422 6.168 0.724 1 98.19 127 HIS A CA 1
ATOM 946 C C . HIS A 1 127 ? -16.328 6.703 -0.702 1 98.19 127 HIS A C 1
ATOM 948 O O . HIS A 1 127 ? -15.547 7.613 -0.98 1 98.19 127 HIS A O 1
ATOM 954 N N . GLY A 1 128 ? -17.078 6.062 -1.632 1 96.31 128 GLY A N 1
ATOM 955 C CA . GLY A 1 128 ? -17.031 6.457 -3.031 1 96.31 128 GLY A CA 1
ATOM 956 C C . GLY A 1 128 ? -15.922 5.766 -3.807 1 96.31 128 GLY A C 1
ATOM 957 O O . GLY A 1 128 ? -15.445 4.707 -3.402 1 96.31 128 GLY A O 1
ATOM 958 N N . LEU A 1 129 ? -15.562 6.273 -4.934 1 94.06 129 LEU A N 1
ATOM 959 C CA . LEU A 1 129 ? -14.594 5.656 -5.836 1 94.06 129 LEU A CA 1
ATOM 960 C C . LEU A 1 129 ? -13.164 5.992 -5.414 1 94.06 129 LEU A C 1
ATOM 962 O O . LEU A 1 129 ? -12.914 7.059 -4.848 1 94.06 129 LEU A O 1
ATOM 966 N N . ILE A 1 130 ? -12.281 5.105 -5.629 1 93.69 130 ILE A N 1
ATOM 967 C CA . ILE A 1 130 ? -10.859 5.422 -5.539 1 93.69 130 ILE A CA 1
ATOM 968 C C . ILE A 1 130 ? -10.484 6.434 -6.621 1 93.69 130 ILE A C 1
ATOM 970 O O . ILE A 1 130 ? -10.742 6.211 -7.805 1 93.69 130 ILE A O 1
ATOM 974 N N . PRO A 1 131 ? -9.961 7.504 -6.156 1 92.94 131 PRO A N 1
ATOM 975 C CA . PRO A 1 131 ? -9.617 8.5 -7.172 1 92.94 131 PRO A CA 1
ATOM 976 C C . PRO A 1 131 ? -8.695 7.945 -8.258 1 92.94 131 PRO A C 1
ATOM 978 O O . PRO A 1 131 ? -7.664 7.336 -7.945 1 92.94 131 PRO A O 1
ATOM 981 N N . SER A 1 132 ? -8.977 8.227 -9.453 1 90 132 SER A N 1
ATOM 982 C CA . SER A 1 132 ? -8.172 7.785 -10.586 1 90 132 SER A CA 1
ATOM 983 C C . SER A 1 132 ? -6.859 8.56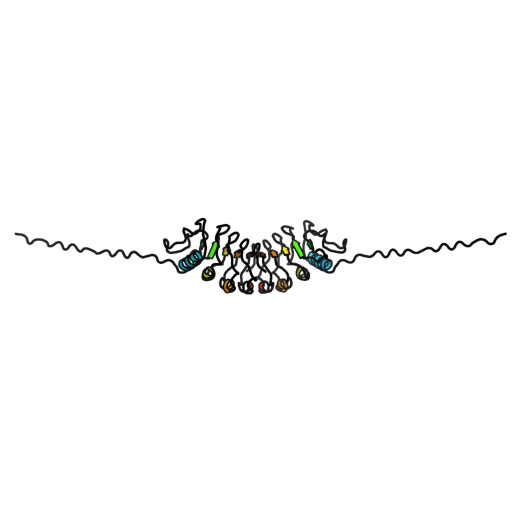2 -10.672 1 90 132 SER A C 1
ATOM 985 O O . SER A 1 132 ? -5.973 8.203 -11.453 1 90 132 SER A O 1
ATOM 987 N N . THR A 1 133 ? -6.734 9.547 -9.758 1 92.44 133 THR A N 1
ATOM 988 C CA . THR A 1 133 ? -5.547 10.398 -9.789 1 92.44 133 THR A CA 1
ATOM 989 C C . THR A 1 133 ? -4.48 9.867 -8.828 1 92.44 133 THR A C 1
ATOM 991 O O . THR A 1 133 ? -3.328 10.305 -8.875 1 92.44 133 THR A O 1
ATOM 994 N N . ILE A 1 134 ? -4.766 8.875 -8.008 1 91.56 134 ILE A N 1
ATOM 995 C CA . ILE A 1 134 ? -3.785 8.328 -7.074 1 91.56 134 ILE A CA 1
ATOM 996 C C . ILE A 1 134 ? -2.561 7.836 -7.84 1 91.56 134 ILE A C 1
ATOM 998 O O . ILE A 1 134 ? -1.424 8.133 -7.465 1 91.56 134 ILE A O 1
ATOM 1002 N N . PRO A 1 135 ? -2.818 7.289 -8.969 1 86.19 135 PRO A N 1
ATOM 1003 C CA . PRO A 1 135 ? -1.668 6.832 -9.758 1 86.19 135 PRO A CA 1
ATOM 1004 C C . PRO A 1 135 ? -0.797 7.988 -10.25 1 86.19 135 PRO A C 1
ATOM 1006 O O . PRO A 1 135 ? 0.314 7.762 -10.734 1 86.19 135 PRO A O 1
ATOM 1009 N N . ASP A 1 136 ? -1.279 9.203 -10.164 1 89.25 136 ASP A N 1
ATOM 1010 C CA . ASP A 1 136 ? -0.525 10.375 -10.602 1 89.25 136 ASP A CA 1
ATOM 1011 C C . ASP A 1 136 ? 0.481 10.812 -9.539 1 89.25 136 ASP A C 1
ATOM 1013 O O . ASP A 1 136 ? 1.27 11.734 -9.758 1 89.25 136 ASP A O 1
ATOM 1017 N N . ILE A 1 137 ? 0.498 10.094 -8.414 1 92.88 137 ILE A N 1
ATOM 1018 C CA . ILE A 1 137 ? 1.541 10.297 -7.414 1 92.88 137 ILE A CA 1
ATOM 1019 C C . ILE A 1 137 ? 2.752 9.43 -7.746 1 92.88 137 ILE A C 1
ATOM 1021 O O . ILE A 1 137 ? 2.727 8.211 -7.547 1 92.88 137 ILE A O 1
ATOM 1025 N N . PRO A 1 138 ? 3.762 9.938 -8.211 1 87.38 138 PRO A N 1
ATOM 1026 C CA . PRO A 1 138 ? 4.734 9.164 -8.984 1 87.38 138 PRO A CA 1
ATOM 1027 C C . PRO A 1 138 ? 5.609 8.266 -8.117 1 87.38 138 PRO A C 1
ATOM 1029 O O . PRO A 1 138 ? 6.137 7.258 -8.594 1 87.38 138 PRO A O 1
ATOM 1032 N N . ASN A 1 139 ? 5.852 8.531 -6.812 1 88.75 139 ASN A N 1
ATOM 1033 C CA . ASN A 1 139 ? 6.832 7.793 -6.031 1 88.75 139 ASN A CA 1
ATOM 1034 C C . ASN A 1 139 ? 6.184 7.07 -4.852 1 88.75 139 ASN A C 1
ATOM 1036 O O . ASN A 1 139 ? 6.844 6.797 -3.85 1 88.75 139 ASN A O 1
ATOM 1040 N N . LEU A 1 140 ? 4.988 6.715 -5.113 1 94.25 140 LEU A N 1
ATOM 1041 C CA . LEU A 1 140 ? 4.289 6.047 -4.02 1 94.25 140 LEU A CA 1
ATOM 1042 C C . LEU A 1 140 ? 4.824 4.633 -3.818 1 94.25 140 LEU A C 1
ATOM 1044 O O . LEU A 1 140 ? 4.766 3.807 -4.734 1 94.25 140 LEU A O 1
ATOM 1048 N N . LEU A 1 141 ? 5.371 4.332 -2.643 1 96.25 141 LEU A N 1
ATOM 1049 C CA . LEU A 1 141 ? 5.922 3.035 -2.268 1 96.25 141 LEU A CA 1
ATOM 1050 C C . LEU A 1 141 ? 4.926 2.246 -1.426 1 96.25 141 LEU A C 1
ATOM 1052 O O . LEU A 1 141 ? 4.922 1.013 -1.453 1 96.25 141 LEU A O 1
ATOM 1056 N N . TYR A 1 142 ? 4.156 3.027 -0.728 1 98.38 142 TYR A N 1
ATOM 1057 C CA . TYR A 1 142 ? 3.193 2.41 0.177 1 98.38 142 TYR A CA 1
ATOM 1058 C C . TYR A 1 142 ? 1.839 3.102 0.085 1 98.38 142 TYR A C 1
ATOM 1060 O O . TYR A 1 142 ? 1.76 4.332 0.128 1 98.38 142 TYR A O 1
ATOM 1068 N N . LEU A 1 143 ? 0.827 2.35 -0.127 1 98.56 143 LEU A N 1
ATOM 1069 C CA . LEU A 1 143 ? -0.567 2.779 -0.156 1 98.56 143 LEU A CA 1
ATOM 1070 C C . LEU A 1 143 ? -1.447 1.824 0.643 1 98.56 143 LEU A C 1
ATOM 1072 O O . LEU A 1 143 ? -1.362 0.606 0.472 1 98.56 143 LEU A O 1
ATOM 1076 N N . ASP A 1 144 ? -2.199 2.361 1.554 1 98.81 144 ASP A N 1
ATOM 1077 C CA . ASP A 1 144 ? -3.17 1.532 2.262 1 98.81 144 ASP A CA 1
ATOM 1078 C C . ASP A 1 144 ? -4.516 2.244 2.385 1 98.81 144 ASP A C 1
ATOM 1080 O O . ASP A 1 144 ? -4.633 3.24 3.102 1 98.81 144 ASP A O 1
ATOM 1084 N N . LEU A 1 145 ? -5.465 1.775 1.661 1 98.56 145 LEU A N 1
ATOM 1085 C CA . LEU A 1 145 ? -6.816 2.322 1.67 1 98.56 145 LEU A CA 1
ATOM 1086 C C . LEU A 1 145 ? -7.809 1.312 2.24 1 98.56 145 LEU A C 1
ATOM 1088 O O . LEU A 1 145 ? -9.016 1.555 2.244 1 98.56 145 LEU A O 1
ATOM 1092 N N . GLN A 1 146 ? -7.258 0.198 2.781 1 98.12 146 GLN A N 1
ATOM 1093 C CA . GLN A 1 146 ? -8.117 -0.899 3.217 1 98.12 146 GLN A CA 1
ATOM 1094 C C . GLN A 1 146 ? -8.969 -0.491 4.418 1 98.12 146 GLN A C 1
ATOM 1096 O O . GLN A 1 146 ? -8.688 0.519 5.066 1 98.12 146 GLN A O 1
ATOM 1101 N N . GLU A 1 147 ? -10 -1.28 4.652 1 98.06 147 GLU A N 1
ATOM 1102 C CA . GLU A 1 147 ? -10.898 -1.064 5.785 1 98.06 147 GLU A CA 1
ATOM 1103 C C . GLU A 1 147 ? -11.586 0.295 5.695 1 98.06 147 GLU A C 1
ATOM 1105 O O . GLU A 1 147 ? -11.594 1.058 6.664 1 98.06 147 GLU A O 1
ATOM 1110 N N . ASN A 1 148 ? -12.016 0.699 4.516 1 98.5 148 ASN A N 1
ATOM 1111 C CA . ASN A 1 148 ? -12.914 1.793 4.164 1 98.5 148 ASN A CA 1
ATOM 1112 C C . ASN A 1 148 ? -14.125 1.293 3.389 1 98.5 148 ASN A C 1
ATOM 1114 O O . ASN A 1 148 ? -14.359 0.086 3.303 1 98.5 148 ASN A O 1
ATOM 1118 N N . SER A 1 149 ? -14.969 2.16 3.047 1 97.25 149 SER A N 1
ATOM 1119 C CA . SER A 1 149 ? -16.141 1.796 2.262 1 97.25 149 SER A CA 1
ATOM 1120 C C . SER A 1 149 ? -16 2.25 0.813 1 97.25 149 SER A C 1
ATOM 1122 O O . SER A 1 149 ? -16.922 2.838 0.249 1 97.25 149 SER A O 1
ATOM 1124 N N . LEU A 1 150 ? -14.805 1.979 0.326 1 95.12 150 LEU A N 1
ATOM 1125 C CA . LEU A 1 150 ? -14.508 2.406 -1.037 1 95.12 150 LEU A CA 1
ATOM 1126 C C . LEU A 1 150 ? -15.031 1.391 -2.051 1 95.12 150 LEU A C 1
ATOM 1128 O O . LEU A 1 150 ? -15.164 0.207 -1.732 1 95.12 150 LEU A O 1
ATOM 1132 N N . SER A 1 151 ? -15.398 1.826 -3.152 1 85.5 151 SER A N 1
ATOM 1133 C CA . SER A 1 151 ? -15.953 0.984 -4.207 1 85.5 151 SER A CA 1
ATOM 1134 C C . SER A 1 151 ? -15.148 1.111 -5.496 1 85.5 151 SER A C 1
ATOM 1136 O O . SER A 1 151 ? -14.484 2.125 -5.727 1 85.5 151 SER A O 1
ATOM 1138 N N . MET B 1 1 ? -25.766 -88.438 -27.531 1 47.97 1 MET B N 1
ATOM 1139 C CA . MET B 1 1 ? -24.703 -87.562 -27 1 47.97 1 MET B CA 1
ATOM 1140 C C . MET B 1 1 ? -25.062 -86.125 -27.125 1 47.97 1 MET B C 1
ATOM 1142 O O . MET B 1 1 ? -25.422 -85.625 -28.219 1 47.97 1 MET B O 1
ATOM 1146 N N . PRO B 1 2 ? -25.578 -85.312 -26.062 1 64.88 2 PRO B N 1
ATOM 1147 C CA . PRO B 1 2 ? -26.062 -83.938 -26.125 1 64.88 2 PRO B CA 1
ATOM 1148 C C . PRO B 1 2 ? -25.016 -83 -26.688 1 64.88 2 PRO B C 1
ATOM 1150 O O . PRO B 1 2 ? -23.812 -83.25 -26.594 1 64.88 2 PRO B O 1
ATOM 1153 N N . PRO B 1 3 ? -25.375 -82.062 -27.688 1 67.94 3 PRO B N 1
ATOM 1154 C CA . PRO B 1 3 ? -24.422 -81.125 -28.281 1 67.94 3 PRO B CA 1
ATOM 1155 C C . PRO B 1 3 ? -23.75 -80.25 -27.25 1 67.94 3 PRO B C 1
ATOM 1157 O O . PRO B 1 3 ? -24.344 -79.938 -26.203 1 67.94 3 PRO B O 1
ATOM 1160 N N . PRO B 1 4 ? -22.391 -80.062 -27.109 1 66.81 4 PRO B N 1
ATOM 1161 C CA . PRO B 1 4 ? -21.672 -79.188 -26.156 1 66.81 4 PRO B CA 1
ATOM 1162 C C . PRO B 1 4 ? -22.078 -77.688 -26.25 1 66.81 4 PRO B C 1
ATOM 1164 O O . PRO B 1 4 ? -22.406 -77.25 -27.344 1 66.81 4 PRO B O 1
ATOM 1167 N N . ILE B 1 5 ? -22.672 -77 -25.172 1 68.56 5 ILE B N 1
ATOM 1168 C CA . ILE B 1 5 ? -23.047 -75.625 -25.031 1 68.56 5 ILE B CA 1
ATOM 1169 C C . ILE B 1 5 ? -21.797 -74.75 -25.109 1 68.56 5 ILE B C 1
ATOM 1171 O O . ILE B 1 5 ? -20.859 -74.875 -24.312 1 68.56 5 ILE B O 1
ATOM 1175 N N . ILE B 1 6 ? -21.438 -74.125 -26.297 1 68.38 6 ILE B N 1
ATOM 1176 C CA . ILE B 1 6 ? -20.375 -73.188 -26.453 1 68.38 6 ILE B CA 1
ATOM 1177 C C . ILE B 1 6 ? -20.688 -71.938 -25.625 1 68.38 6 ILE B C 1
ATOM 1179 O O . ILE B 1 6 ? -21.688 -71.25 -25.875 1 68.38 6 ILE B O 1
ATOM 1183 N N . THR B 1 7 ? -20.219 -71.75 -24.344 1 65.5 7 THR B N 1
ATOM 1184 C CA . THR B 1 7 ? -20.328 -70.562 -23.531 1 65.5 7 THR B CA 1
ATOM 1185 C C . THR B 1 7 ? -19.5 -69.438 -24.109 1 65.5 7 THR B C 1
ATOM 1187 O O . THR B 1 7 ? -18.281 -69.562 -24.219 1 65.5 7 THR B O 1
ATOM 1190 N N . ILE B 1 8 ? -20.031 -68.562 -24.922 1 69.62 8 ILE B N 1
ATOM 1191 C CA . ILE B 1 8 ? -19.406 -67.375 -25.406 1 69.62 8 ILE B CA 1
ATOM 1192 C C . ILE B 1 8 ? -19.109 -66.438 -24.234 1 69.62 8 ILE B C 1
ATOM 1194 O O . ILE B 1 8 ? -20.016 -65.938 -23.562 1 69.62 8 ILE B O 1
ATOM 1198 N N . ILE B 1 9 ? -17.891 -66.5 -23.656 1 67.25 9 ILE B N 1
ATOM 1199 C CA . ILE B 1 9 ? -17.422 -65.562 -22.672 1 67.25 9 ILE B CA 1
ATOM 1200 C C . ILE B 1 9 ? -17.188 -64.188 -23.359 1 67.25 9 ILE B C 1
ATOM 1202 O O . ILE B 1 9 ? -16.281 -64.062 -24.188 1 67.25 9 ILE B O 1
ATOM 1206 N N . LEU B 1 10 ? -18.125 -63.312 -23.453 1 66.19 10 LEU B N 1
ATOM 1207 C CA . LEU B 1 10 ? -17.953 -61.938 -23.875 1 66.19 10 LEU B CA 1
ATOM 1208 C C . LEU B 1 10 ? -17.047 -61.188 -22.906 1 66.19 10 LEU B C 1
ATOM 1210 O O . LEU B 1 10 ? -17.406 -60.969 -21.75 1 66.19 10 LEU B O 1
ATOM 1214 N N . LEU B 1 11 ? -15.734 -61.281 -23.188 1 64.81 11 LEU B N 1
ATOM 1215 C CA . LEU B 1 11 ? -14.805 -60.438 -22.438 1 64.81 11 LEU B CA 1
ATOM 1216 C C . LEU B 1 11 ? -15.125 -58.938 -22.656 1 64.81 11 LEU B C 1
ATOM 1218 O O . LEU B 1 11 ? -14.922 -58.406 -23.75 1 64.81 11 LEU B O 1
ATOM 1222 N N . LEU B 1 12 ? -15.977 -58.344 -21.891 1 70 12 LEU B N 1
ATOM 1223 C CA . LEU B 1 12 ? -16.156 -56.906 -21.891 1 70 12 LEU B CA 1
ATOM 1224 C C . LEU B 1 12 ? -14.844 -56.188 -21.531 1 70 12 LEU B C 1
ATOM 1226 O O . LEU B 1 12 ? -14.367 -56.312 -20.391 1 70 12 LEU B O 1
ATOM 1230 N N . LEU B 1 13 ? -14.047 -55.938 -22.594 1 68.62 13 LEU B N 1
ATOM 1231 C CA . LEU B 1 13 ? -12.914 -55.062 -22.391 1 68.62 13 LEU B CA 1
ATOM 1232 C C . LEU B 1 13 ? -13.359 -53.719 -21.797 1 68.62 13 LEU B C 1
ATOM 1234 O O . LEU B 1 13 ? -13.992 -52.906 -22.484 1 68.62 13 LEU B O 1
ATOM 1238 N N . VAL B 1 14 ? -13.484 -53.656 -20.5 1 70.5 14 VAL B N 1
ATOM 1239 C CA . VAL B 1 14 ? -13.664 -52.375 -19.844 1 70.5 14 VAL B CA 1
ATOM 1240 C C . VAL B 1 14 ? -12.438 -51.469 -20.094 1 70.5 14 VAL B C 1
ATOM 1242 O O . VAL B 1 14 ? -11.352 -51.75 -19.578 1 70.5 14 VAL B O 1
ATOM 1245 N N . SER B 1 15 ? -12.359 -50.75 -21.203 1 66.12 15 SER B N 1
ATOM 1246 C CA . SER B 1 15 ? -11.359 -49.688 -21.328 1 66.12 15 SER B CA 1
ATOM 1247 C C . SER B 1 15 ? -11.461 -48.688 -20.188 1 66.12 15 SER B C 1
ATOM 1249 O O . SER B 1 15 ? -12.469 -48 -20.047 1 66.12 15 SER B O 1
ATOM 1251 N N . THR B 1 16 ? -10.734 -48.906 -19.109 1 62.56 16 THR B N 1
ATOM 1252 C CA . THR B 1 16 ? -10.602 -47.844 -18.109 1 62.56 16 THR B CA 1
ATOM 1253 C C . THR B 1 16 ? -9.961 -46.594 -18.703 1 62.56 16 THR B C 1
ATOM 1255 O O . THR B 1 16 ? -8.766 -46.594 -19.016 1 62.56 16 THR B O 1
ATOM 1258 N N . THR B 1 17 ? -10.641 -45.781 -19.531 1 60.31 17 THR B N 1
ATOM 1259 C CA . THR B 1 17 ? -10.117 -44.469 -19.828 1 60.31 17 THR B CA 1
ATOM 1260 C C . THR B 1 17 ? -9.664 -43.75 -18.547 1 60.31 17 THR B C 1
ATOM 1262 O O . THR B 1 17 ? -10.477 -43.5 -17.656 1 60.31 17 THR B O 1
ATOM 1265 N N . THR B 1 18 ? -8.5 -44.062 -18.156 1 58 18 THR B N 1
ATOM 1266 C CA . THR B 1 18 ? -7.926 -43.219 -17.125 1 58 18 THR B CA 1
ATOM 1267 C C . THR B 1 18 ? -8.078 -41.75 -17.484 1 58 18 THR B C 1
ATOM 1269 O O . THR B 1 18 ? -7.598 -41.312 -18.531 1 58 18 THR B O 1
ATOM 1272 N N . LEU B 1 19 ? -9.172 -41.125 -17.172 1 57.72 19 LEU B N 1
ATOM 1273 C CA . LEU B 1 19 ? -9.266 -39.656 -17.25 1 57.72 19 LEU B CA 1
ATOM 1274 C C . LEU B 1 19 ? -8 -39 -16.703 1 57.72 19 LEU B C 1
ATOM 1276 O O . LEU B 1 19 ? -7.723 -39.094 -15.508 1 57.72 19 LEU B O 1
ATOM 1280 N N . THR B 1 20 ? -6.941 -38.969 -17.5 1 60.31 20 THR B N 1
ATOM 1281 C CA . THR B 1 20 ? -5.777 -38.188 -17.094 1 60.31 20 THR B CA 1
ATOM 1282 C C . THR B 1 20 ? -6.188 -36.75 -16.75 1 60.31 20 THR B C 1
ATOM 1284 O O . THR B 1 20 ? -6.832 -36.062 -17.547 1 60.31 20 THR B O 1
ATOM 1287 N N . LEU B 1 21 ? -6.426 -36.5 -15.516 1 69 21 LEU B N 1
ATOM 1288 C CA . LEU B 1 21 ? -6.781 -35.156 -15.078 1 69 21 LEU B CA 1
ATOM 1289 C C . LEU B 1 21 ? -5.719 -34.156 -15.508 1 69 21 LEU B C 1
ATOM 1291 O O . LEU B 1 21 ? -4.531 -34.344 -15.234 1 69 21 LEU B O 1
ATOM 1295 N N . SER B 1 22 ? -5.949 -33.438 -16.562 1 83.56 22 SER B N 1
ATOM 1296 C CA . SER B 1 22 ? -5.055 -32.375 -17.047 1 83.56 22 SER B CA 1
ATOM 1297 C C . SER B 1 22 ? -5.18 -31.125 -16.188 1 83.56 22 SER B C 1
ATOM 1299 O O . SER B 1 22 ? -6.285 -30.734 -15.805 1 83.56 22 SER B O 1
ATOM 1301 N N . LEU B 1 23 ? -4.055 -30.641 -15.695 1 91.88 23 LEU B N 1
ATOM 1302 C CA . LEU B 1 23 ? -3.967 -29.422 -14.898 1 91.88 23 LEU B CA 1
ATOM 1303 C C . LEU B 1 23 ? -4.602 -28.25 -15.633 1 91.88 23 LEU B C 1
ATOM 1305 O O . LEU B 1 23 ? -4.426 -28.109 -16.844 1 91.88 23 LEU B O 1
ATOM 1309 N N . THR B 1 24 ? -5.418 -27.484 -14.906 1 95.56 24 THR B N 1
ATOM 1310 C CA . THR B 1 24 ? -6.008 -26.281 -15.477 1 95.56 24 THR B CA 1
ATOM 1311 C C . THR B 1 24 ? -4.922 -25.312 -15.961 1 95.56 24 THR B C 1
ATOM 1313 O O . THR B 1 24 ? -3.752 -25.453 -15.594 1 95.56 24 THR B O 1
ATOM 1316 N N . GLN B 1 25 ? -5.328 -24.391 -16.812 1 96.94 25 GLN B N 1
ATOM 1317 C CA . GLN B 1 25 ? -4.379 -23.391 -17.312 1 96.94 25 GLN B CA 1
ATOM 1318 C C . GLN B 1 25 ? -3.758 -22.609 -16.156 1 96.94 25 GLN B C 1
ATOM 1320 O O . GLN B 1 25 ? -2.564 -22.297 -16.188 1 96.94 25 GLN B O 1
ATOM 1325 N N . GLU B 1 26 ? -4.535 -22.281 -15.188 1 98.06 26 GLU B N 1
ATOM 1326 C CA . GLU B 1 26 ? -4.016 -21.547 -14.031 1 98.06 26 GLU B CA 1
ATOM 1327 C C . GLU B 1 26 ? -2.93 -22.359 -13.32 1 98.06 26 GLU B C 1
ATOM 1329 O O . GLU B 1 26 ? -1.93 -21.797 -12.867 1 98.06 26 GLU B O 1
ATOM 1334 N N . GLY B 1 27 ? -3.219 -23.641 -13.227 1 97.81 27 GLY B N 1
ATOM 1335 C CA . GLY B 1 27 ? -2.188 -24.5 -12.68 1 97.81 27 GLY B CA 1
ATOM 1336 C C . GLY B 1 27 ? -0.894 -24.469 -13.469 1 97.81 27 GLY B C 1
ATOM 1337 O O . GLY B 1 27 ? 0.193 -24.406 -12.891 1 97.81 27 GLY B O 1
ATOM 1338 N N . LEU B 1 28 ? -1.056 -24.5 -14.711 1 97.88 28 LEU B N 1
ATOM 1339 C CA . LEU B 1 28 ? 0.11 -24.469 -15.594 1 97.88 28 LEU B CA 1
ATOM 1340 C C . LEU B 1 28 ? 0.858 -23.141 -15.445 1 97.88 28 LEU B C 1
ATOM 1342 O O . LEU B 1 28 ? 2.092 -23.125 -15.43 1 97.88 28 LEU B O 1
ATOM 1346 N N . ASP B 1 29 ? 0.138 -22.062 -15.359 1 98.06 29 ASP B N 1
ATOM 1347 C CA . ASP B 1 29 ? 0.752 -20.75 -15.164 1 98.06 29 ASP B CA 1
ATOM 1348 C C . ASP B 1 29 ? 1.535 -20.703 -13.852 1 98.06 29 ASP B C 1
ATOM 1350 O O . ASP B 1 29 ? 2.639 -20.156 -13.805 1 98.06 29 ASP B O 1
ATOM 1354 N N . LEU B 1 30 ? 0.993 -21.281 -12.828 1 98.69 30 LEU B N 1
ATOM 1355 C CA . LEU B 1 30 ? 1.645 -21.297 -11.523 1 98.69 30 LEU B CA 1
ATOM 1356 C C . LEU B 1 30 ? 2.885 -22.188 -11.547 1 98.69 30 LEU B C 1
ATOM 1358 O O . LEU B 1 30 ? 3.904 -21.859 -10.938 1 98.69 30 LEU B O 1
ATOM 1362 N N . LEU B 1 31 ? 2.762 -23.266 -12.234 1 98.44 31 LEU B N 1
ATOM 1363 C CA . LEU B 1 31 ? 3.943 -24.109 -12.375 1 98.44 31 LEU B CA 1
ATOM 1364 C C . LEU B 1 31 ? 5.039 -23.391 -13.148 1 98.44 31 LEU B C 1
ATOM 1366 O O . LEU B 1 31 ? 6.227 -23.531 -12.836 1 98.44 31 LEU B O 1
ATOM 1370 N N . GLN B 1 32 ? 4.625 -22.719 -14.18 1 98.5 32 GLN B N 1
ATOM 1371 C CA . GLN B 1 32 ? 5.602 -21.922 -14.914 1 98.5 32 GLN B CA 1
ATOM 1372 C C . GLN B 1 32 ? 6.25 -20.875 -14.016 1 98.5 32 GLN B C 1
ATOM 1374 O O . GLN B 1 32 ? 7.461 -20.656 -14.078 1 98.5 32 GLN B O 1
ATOM 1379 N N . ALA B 1 33 ? 5.52 -20.203 -13.172 1 98.56 33 ALA B N 1
ATOM 1380 C CA . ALA B 1 33 ? 6.062 -19.25 -12.195 1 98.56 33 ALA B CA 1
ATOM 1381 C C . ALA B 1 33 ? 7.055 -19.938 -11.258 1 98.56 33 ALA B C 1
ATOM 1383 O O . ALA B 1 33 ? 8.164 -19.438 -11.055 1 98.56 33 ALA B O 1
ATOM 1384 N N . LYS B 1 34 ? 6.609 -21.047 -10.789 1 98.56 34 LYS B N 1
ATOM 1385 C CA . LYS B 1 34 ? 7.449 -21.828 -9.891 1 98.56 34 LYS B CA 1
ATOM 1386 C C . LYS B 1 34 ? 8.805 -22.125 -10.523 1 98.56 34 LYS B C 1
ATOM 1388 O O . LYS B 1 34 ? 9.836 -22.078 -9.852 1 98.56 34 LYS B O 1
ATOM 1393 N N . SER B 1 35 ? 8.766 -22.406 -11.758 1 98.38 35 SER B N 1
ATOM 1394 C CA . SER B 1 35 ? 9.977 -22.828 -12.453 1 98.38 35 SER B CA 1
ATOM 1395 C C . SER B 1 35 ? 10.992 -21.688 -12.531 1 98.38 35 SER B C 1
ATOM 1397 O O . SER B 1 35 ? 12.18 -21.938 -12.781 1 98.38 35 SER B O 1
ATOM 1399 N N . THR B 1 36 ? 10.625 -20.438 -12.297 1 98.31 36 THR B N 1
ATOM 1400 C CA . THR B 1 36 ? 11.531 -19.297 -12.367 1 98.31 36 THR B CA 1
ATOM 1401 C C . THR B 1 36 ? 12.094 -18.969 -10.984 1 98.31 36 THR B C 1
ATOM 1403 O O . THR B 1 36 ? 12.984 -18.125 -10.852 1 98.31 36 THR B O 1
ATOM 1406 N N . LEU B 1 37 ? 11.648 -19.656 -10 1 98.62 37 LEU B N 1
ATOM 1407 C CA . LEU B 1 37 ? 12 -19.344 -8.617 1 98.62 37 LEU B CA 1
ATOM 1408 C C . LEU B 1 37 ? 12.883 -20.438 -8.023 1 98.62 37 LEU B C 1
ATOM 1410 O O . LEU B 1 37 ? 12.75 -21.609 -8.391 1 98.62 37 LEU B O 1
ATOM 1414 N N . SER B 1 38 ? 13.789 -20.016 -7.145 1 98.75 38 SER B N 1
ATOM 1415 C CA . SER B 1 38 ? 14.445 -20.938 -6.223 1 98.75 38 SER B CA 1
ATOM 1416 C C . SER B 1 38 ? 13.641 -21.094 -4.941 1 98.75 38 SER B C 1
ATOM 1418 O O . SER B 1 38 ? 13.125 -20.125 -4.391 1 98.75 38 SER B O 1
ATOM 1420 N N . ASP B 1 39 ? 13.539 -22.281 -4.477 1 98.5 39 ASP B N 1
ATOM 1421 C CA . ASP B 1 39 ? 12.711 -22.641 -3.328 1 98.5 39 ASP B CA 1
ATOM 1422 C C . ASP B 1 39 ? 13.477 -23.547 -2.365 1 98.5 39 ASP B C 1
ATOM 1424 O O . ASP B 1 39 ? 13.125 -24.719 -2.199 1 98.5 39 ASP B O 1
ATOM 1428 N N . PRO B 1 40 ? 14.336 -23.047 -1.61 1 98.44 40 PRO B N 1
ATOM 1429 C CA . PRO B 1 40 ? 15.219 -23.875 -0.79 1 98.44 40 PRO B CA 1
ATOM 1430 C C . PRO B 1 40 ? 14.484 -24.578 0.353 1 98.44 40 PRO B C 1
ATOM 1432 O O . PRO B 1 40 ? 14.914 -25.641 0.812 1 98.44 40 PRO B O 1
ATOM 1435 N N . THR B 1 41 ? 13.352 -24.062 0.857 1 98.25 41 THR B N 1
ATOM 1436 C CA . THR B 1 41 ? 12.625 -24.641 1.981 1 98.25 41 THR B CA 1
ATOM 1437 C C . THR B 1 41 ? 11.656 -25.719 1.502 1 98.25 41 THR B C 1
ATOM 1439 O O . THR B 1 41 ? 11.133 -26.5 2.305 1 98.25 41 THR B O 1
ATOM 1442 N N . GLY B 1 42 ? 11.336 -25.656 0.19 1 98.38 42 GLY B N 1
ATOM 1443 C CA . GLY B 1 42 ? 10.383 -26.594 -0.375 1 98.38 42 GLY B CA 1
ATOM 1444 C C . GLY B 1 42 ? 8.938 -26.219 -0.105 1 98.38 42 GLY B C 1
ATOM 1445 O O . GLY B 1 42 ? 8.055 -27.078 -0.137 1 98.38 42 GLY B O 1
ATOM 1446 N N . ILE B 1 43 ? 8.727 -24.984 0.113 1 98.38 43 ILE B N 1
ATOM 1447 C CA . ILE B 1 43 ? 7.387 -24.547 0.47 1 98.38 43 ILE B CA 1
ATOM 1448 C C . ILE B 1 43 ? 6.434 -24.781 -0.702 1 98.38 43 ILE B C 1
ATOM 1450 O O . ILE B 1 43 ? 5.234 -24.969 -0.506 1 98.38 43 ILE B O 1
ATOM 1454 N N . LEU B 1 44 ? 6.93 -24.797 -1.943 1 98.62 44 LEU B N 1
ATOM 1455 C CA . LEU B 1 44 ? 6.094 -24.953 -3.125 1 98.62 44 LEU B CA 1
ATOM 1456 C C . LEU B 1 44 ? 6.07 -26.406 -3.58 1 98.62 44 LEU B C 1
ATOM 1458 O O . LEU B 1 44 ? 5.715 -26.703 -4.723 1 98.62 44 LEU B O 1
ATOM 1462 N N . SER B 1 45 ? 6.449 -27.344 -2.768 1 98.12 45 SER B N 1
ATOM 1463 C CA . SER B 1 45 ? 6.594 -28.75 -3.154 1 98.12 45 SER B CA 1
ATOM 1464 C C . SER B 1 45 ? 5.262 -29.344 -3.605 1 98.12 45 SER B C 1
ATOM 1466 O O . SER B 1 45 ? 5.23 -30.234 -4.453 1 98.12 45 SER B O 1
ATOM 1468 N N . ASP B 1 46 ? 4.164 -28.781 -3.066 1 97.94 46 ASP B N 1
ATOM 1469 C CA . ASP B 1 46 ? 2.863 -29.359 -3.414 1 97.94 46 ASP B CA 1
ATOM 1470 C C . ASP B 1 46 ? 2.303 -28.719 -4.68 1 97.94 46 ASP B C 1
ATOM 1472 O O . ASP B 1 46 ? 1.223 -29.078 -5.145 1 97.94 46 ASP B O 1
ATOM 1476 N N . TRP B 1 47 ? 3.014 -27.734 -5.234 1 98.12 47 TRP B N 1
ATOM 1477 C CA . TRP B 1 47 ? 2.691 -27.25 -6.578 1 98.12 47 TRP B CA 1
ATOM 1478 C C . TRP B 1 47 ? 3.109 -28.281 -7.633 1 98.12 47 TRP B C 1
ATOM 1480 O O . TRP B 1 47 ? 4.254 -28.266 -8.094 1 98.12 47 TRP B O 1
ATOM 1490 N N . ASN B 1 48 ? 2.205 -29.094 -8.047 1 96.31 48 ASN B N 1
ATOM 1491 C CA . ASN B 1 48 ? 2.52 -30.141 -9.008 1 96.31 48 ASN B CA 1
ATOM 1492 C C . ASN B 1 48 ? 1.275 -30.609 -9.758 1 96.31 48 ASN B C 1
ATOM 1494 O O . ASN B 1 48 ? 0.198 -30.031 -9.602 1 96.31 48 ASN B O 1
ATOM 1498 N N . THR B 1 49 ? 1.412 -31.609 -10.602 1 94.12 49 THR B N 1
ATOM 1499 C CA . THR B 1 49 ? 0.351 -32 -11.523 1 94.12 49 THR B CA 1
ATOM 1500 C C . THR B 1 49 ? -0.498 -33.125 -10.906 1 94.12 49 THR B C 1
ATOM 1502 O O . THR B 1 49 ? -1.283 -33.781 -11.609 1 94.12 49 THR B O 1
ATOM 1505 N N . ALA B 1 50 ? -0.366 -33.312 -9.672 1 91.88 50 ALA B N 1
ATOM 1506 C CA . ALA B 1 50 ? -1.071 -34.406 -9.031 1 91.88 50 ALA B CA 1
ATOM 1507 C C . ALA B 1 50 ? -2.572 -34.156 -8.977 1 91.88 50 ALA B C 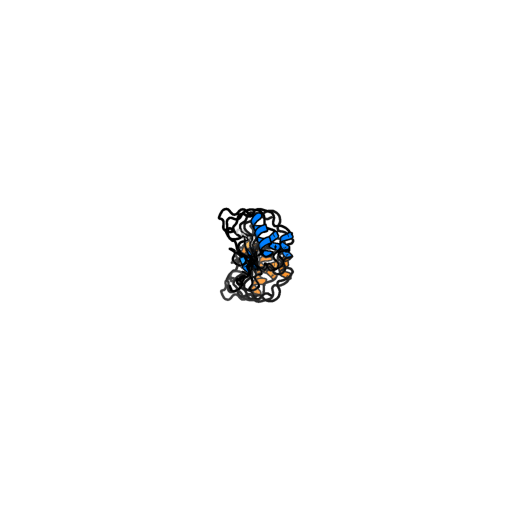1
ATOM 1509 O O . ALA B 1 50 ? -3.373 -35.094 -8.922 1 91.88 50 ALA B O 1
ATOM 1510 N N . HIS B 1 51 ? -2.939 -32.906 -8.883 1 88.62 51 HIS B N 1
ATOM 1511 C CA . HIS B 1 51 ? -4.336 -32.469 -8.852 1 88.62 51 HIS B CA 1
ATOM 1512 C C . HIS B 1 51 ? -4.695 -31.641 -10.078 1 88.62 51 HIS B C 1
ATOM 1514 O O . HIS B 1 51 ? -3.84 -30.938 -10.625 1 88.62 51 HIS B O 1
ATOM 1520 N N . PRO B 1 52 ? -5.949 -31.75 -10.461 1 91.94 52 PRO B N 1
ATOM 1521 C CA . PRO 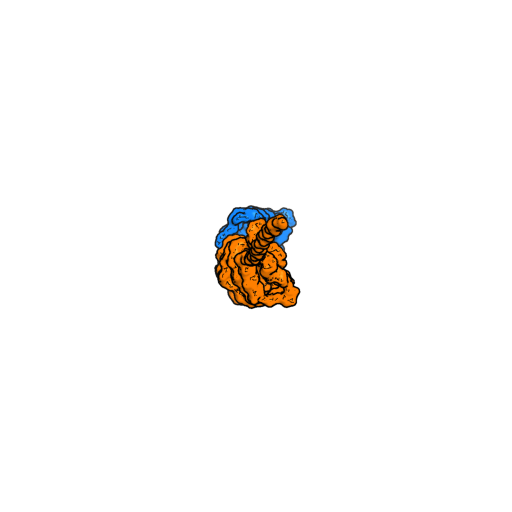B 1 52 ? -6.352 -31.047 -11.68 1 91.94 52 PRO B CA 1
ATOM 1522 C C . PRO B 1 52 ? -6.352 -29.531 -11.516 1 91.94 52 PRO B C 1
ATOM 1524 O O . PRO B 1 52 ? -6.289 -28.797 -12.5 1 91.94 52 PRO B O 1
ATOM 1527 N N . THR B 1 53 ? -6.438 -29.016 -10.328 1 95.06 53 THR B N 1
ATOM 1528 C CA . THR B 1 53 ? -6.473 -27.578 -10.047 1 95.06 53 THR B CA 1
ATOM 1529 C C . THR B 1 53 ? -5.457 -27.219 -8.969 1 95.06 53 THR B C 1
ATOM 1531 O O . THR B 1 53 ? -5.137 -28.047 -8.109 1 95.06 53 THR B O 1
ATOM 1534 N N . PRO B 1 54 ? -5.055 -25.984 -9.047 1 97.56 54 PRO B N 1
ATOM 1535 C CA . PRO B 1 54 ? -4.098 -25.562 -8.023 1 97.56 54 PRO B CA 1
ATOM 1536 C C . PRO B 1 54 ? -4.777 -25.125 -6.723 1 97.56 54 PRO B C 1
ATOM 1538 O O . PRO B 1 54 ? -4.109 -24.688 -5.789 1 97.56 54 PRO B O 1
ATOM 1541 N N . CYS B 1 55 ? -6.008 -25.25 -6.535 1 97.81 55 CYS B N 1
ATOM 1542 C CA . CYS B 1 55 ? -6.781 -24.625 -5.465 1 97.81 55 CYS B CA 1
ATOM 1543 C C . CYS B 1 55 ? -6.488 -25.281 -4.125 1 97.81 55 CYS B C 1
ATOM 1545 O O . CYS B 1 55 ? -6.867 -24.766 -3.074 1 97.81 55 CYS B O 1
ATOM 1547 N N . ASN B 1 56 ? -5.688 -26.328 -4.023 1 96.38 56 ASN B N 1
ATOM 1548 C CA . ASN B 1 56 ? -5.273 -26.938 -2.764 1 96.38 56 ASN B CA 1
ATOM 1549 C C . ASN B 1 56 ? -3.787 -26.719 -2.494 1 96.38 56 ASN B C 1
ATOM 1551 O O . ASN B 1 56 ? -3.242 -27.234 -1.522 1 96.38 56 ASN B O 1
ATOM 1555 N N . TRP B 1 57 ? -3.217 -25.922 -3.316 1 98.5 57 TRP B N 1
ATOM 1556 C CA . TRP B 1 57 ? -1.779 -25.703 -3.188 1 98.5 57 TRP B CA 1
ATOM 1557 C C . TRP B 1 57 ? -1.476 -24.703 -2.078 1 98.5 57 TRP B C 1
ATOM 1559 O O . TRP B 1 57 ? -2.291 -23.828 -1.784 1 98.5 57 TRP B O 1
ATOM 1569 N N . THR B 1 58 ? -0.297 -24.812 -1.471 1 98.62 58 THR B N 1
ATOM 1570 C CA . THR B 1 58 ? 0.184 -23.906 -0.445 1 98.62 58 THR B CA 1
ATOM 1571 C C . THR B 1 58 ? 0.167 -22.469 -0.956 1 98.62 58 THR B C 1
ATOM 1573 O O . THR B 1 58 ? 0.656 -22.188 -2.051 1 98.62 58 THR B O 1
ATOM 1576 N N . GLY B 1 59 ? -0.496 -21.594 -0.203 1 98.81 59 GLY B N 1
ATOM 1577 C CA . GLY B 1 59 ? -0.449 -20.172 -0.484 1 98.81 59 GLY B CA 1
ATOM 1578 C C . GLY B 1 59 ? -1.459 -19.734 -1.528 1 98.81 59 GLY B C 1
ATOM 1579 O O . GLY B 1 59 ? -1.5 -18.562 -1.91 1 98.81 59 GLY B O 1
ATOM 1580 N N . ILE B 1 60 ? -2.283 -20.688 -2.066 1 98.88 60 ILE B N 1
ATOM 1581 C CA . ILE B 1 60 ? -3.221 -20.391 -3.141 1 98.88 60 ILE B CA 1
ATOM 1582 C C . ILE B 1 60 ? -4.641 -20.328 -2.584 1 98.88 60 ILE B C 1
ATOM 1584 O O . ILE B 1 60 ? -5.035 -21.172 -1.773 1 98.88 60 ILE B O 1
ATOM 1588 N N . THR B 1 61 ? -5.344 -19.281 -2.873 1 98.75 61 THR B N 1
ATOM 1589 C CA . THR B 1 61 ? -6.77 -19.172 -2.592 1 98.75 61 THR B CA 1
ATOM 1590 C C . THR B 1 61 ? -7.574 -19.109 -3.887 1 98.75 61 THR B C 1
ATOM 1592 O O . THR B 1 61 ? -7.137 -18.5 -4.867 1 98.75 61 THR B O 1
ATOM 1595 N N . CYS B 1 62 ? -8.766 -19.719 -3.928 1 98.44 62 CYS B N 1
ATOM 1596 C CA . CYS B 1 62 ? -9.609 -19.812 -5.113 1 98.44 62 CYS B CA 1
ATOM 1597 C C . CYS B 1 62 ? -11.047 -19.438 -4.785 1 98.44 62 CYS B C 1
ATOM 1599 O O . CYS B 1 62 ? -11.445 -19.453 -3.621 1 98.44 62 CYS B O 1
ATOM 1601 N N . THR B 1 63 ? -11.656 -19.047 -5.879 1 97.62 63 THR B N 1
ATOM 1602 C CA . THR B 1 63 ? -13.109 -18.938 -5.785 1 97.62 63 THR B CA 1
ATOM 1603 C C . THR B 1 63 ? -13.742 -20.328 -5.734 1 97.62 63 THR B C 1
ATOM 1605 O O . THR B 1 63 ? -13.055 -21.344 -5.895 1 97.62 63 THR B O 1
ATOM 1608 N N . HIS B 1 64 ? -15.031 -20.344 -5.508 1 95.38 64 HIS B N 1
ATOM 1609 C CA . HIS B 1 64 ? -15.781 -21.594 -5.527 1 95.38 64 HIS B CA 1
ATOM 1610 C C . HIS B 1 64 ? -15.758 -22.234 -6.914 1 95.38 64 HIS B C 1
ATOM 1612 O O . HIS B 1 64 ? -15.875 -23.453 -7.043 1 95.38 64 HIS B O 1
ATOM 1618 N N . SER B 1 65 ? -15.562 -21.453 -7.918 1 94.5 65 SER B N 1
ATOM 1619 C CA . SER B 1 65 ? -15.516 -21.953 -9.289 1 94.5 65 SER B CA 1
ATOM 1620 C C . SER B 1 65 ? -14.094 -22.344 -9.695 1 94.5 65 SER B C 1
ATOM 1622 O O . SER B 1 65 ? -13.789 -22.438 -10.883 1 94.5 65 SER B O 1
ATOM 1624 N N . ASN B 1 66 ? -13.203 -22.359 -8.688 1 94.88 66 ASN B N 1
ATOM 1625 C CA . ASN B 1 66 ? -11.852 -22.875 -8.859 1 94.88 66 ASN B CA 1
ATOM 1626 C C . ASN B 1 66 ? -10.969 -21.906 -9.633 1 94.88 66 ASN B C 1
ATOM 1628 O O . ASN B 1 66 ? -10.07 -22.328 -10.367 1 94.88 66 ASN B O 1
ATOM 1632 N N . SER B 1 67 ? -11.266 -20.625 -9.523 1 97.44 67 SER B N 1
ATOM 1633 C CA . SER B 1 67 ? -10.391 -19.609 -10.086 1 97.44 67 SER B CA 1
ATOM 1634 C C . SER B 1 67 ? -9.461 -19.031 -9.023 1 97.44 67 SER B C 1
ATOM 1636 O O . SER B 1 67 ? -9.891 -18.703 -7.914 1 97.44 67 SER B O 1
ATOM 1638 N N . VAL B 1 68 ? -8.227 -18.969 -9.352 1 98.69 68 VAL B N 1
ATOM 1639 C CA . VAL B 1 68 ? -7.234 -18.469 -8.398 1 98.69 68 VAL B CA 1
ATOM 1640 C C . VAL B 1 68 ? -7.457 -16.969 -8.164 1 98.69 68 VAL B C 1
ATOM 1642 O O . VAL B 1 68 ? -7.449 -16.172 -9.109 1 98.69 68 VAL B O 1
ATOM 1645 N N . THR B 1 69 ? -7.578 -16.562 -6.902 1 98.75 69 THR B N 1
ATOM 1646 C CA . THR B 1 69 ? -7.809 -15.164 -6.566 1 98.75 69 THR B CA 1
ATOM 1647 C C . THR B 1 69 ? -6.664 -14.617 -5.723 1 98.75 69 THR B C 1
ATOM 1649 O O . THR B 1 69 ? -6.488 -13.398 -5.617 1 98.75 69 THR B O 1
ATOM 1652 N N . GLY B 1 70 ? -5.93 -15.531 -5.078 1 98.81 70 GLY B N 1
ATOM 1653 C CA . GLY B 1 70 ? -4.902 -15.023 -4.18 1 98.81 70 GLY B CA 1
ATOM 1654 C C . GLY B 1 70 ? -3.668 -15.898 -4.129 1 98.81 70 GLY B C 1
ATOM 1655 O O . GLY B 1 70 ? -3.766 -17.125 -4.223 1 98.81 70 GLY B O 1
ATOM 1656 N N . ILE B 1 71 ? -2.562 -15.336 -4.02 1 98.94 71 ILE B N 1
ATOM 1657 C CA . ILE B 1 71 ? -1.276 -15.961 -3.744 1 98.94 71 ILE B CA 1
ATOM 1658 C C . ILE B 1 71 ? -0.646 -15.328 -2.506 1 98.94 71 ILE B C 1
ATOM 1660 O O . ILE B 1 71 ? -0.398 -14.117 -2.479 1 98.94 71 ILE B O 1
ATOM 1664 N N . HIS B 1 72 ? -0.453 -16.031 -1.469 1 98.88 72 HIS B N 1
ATOM 1665 C CA . HIS B 1 72 ? 0.117 -15.562 -0.21 1 98.88 72 HIS B CA 1
ATOM 1666 C C . HIS B 1 72 ? 1.321 -16.406 0.196 1 98.88 72 HIS B C 1
ATOM 1668 O O . HIS B 1 72 ? 1.163 -17.484 0.781 1 98.88 72 HIS B O 1
ATOM 1674 N N . LEU B 1 73 ? 2.475 -15.969 -0.051 1 98.81 73 LEU B N 1
ATOM 1675 C CA . LEU B 1 73 ? 3.717 -16.688 0.231 1 98.81 73 LEU B CA 1
ATOM 1676 C C . LEU B 1 73 ? 4.723 -15.766 0.917 1 98.81 73 LEU B C 1
ATOM 1678 O O . LEU B 1 73 ? 5.832 -15.562 0.412 1 98.81 73 LEU B O 1
ATOM 1682 N N . PRO B 1 74 ? 4.41 -15.234 2.055 1 98.75 74 PRO B N 1
ATOM 1683 C CA . PRO B 1 74 ? 5.379 -14.398 2.773 1 98.75 74 PRO B CA 1
ATOM 1684 C C . PRO B 1 74 ? 6.508 -15.211 3.4 1 98.75 74 PRO B C 1
ATOM 1686 O O . PRO B 1 74 ? 6.281 -16.328 3.871 1 98.75 74 PRO B O 1
ATOM 1689 N N . SER B 1 75 ? 7.738 -14.617 3.486 1 98.75 75 SER B N 1
ATOM 1690 C CA . SER B 1 75 ? 8.852 -15.18 4.242 1 98.75 75 SER B CA 1
ATOM 1691 C C . SER B 1 75 ? 9.102 -16.641 3.867 1 98.75 75 SER B C 1
ATOM 1693 O O . SER B 1 75 ? 9.273 -17.484 4.742 1 98.75 75 SER B O 1
ATOM 1695 N N . ALA B 1 76 ? 9.07 -16.953 2.635 1 98.56 76 ALA B N 1
ATOM 1696 C CA . ALA B 1 76 ? 9.188 -18.328 2.143 1 98.56 76 ALA B CA 1
ATOM 1697 C C . ALA B 1 76 ? 10.602 -18.609 1.646 1 98.56 76 ALA B C 1
ATOM 1699 O O . ALA B 1 76 ? 10.891 -19.703 1.15 1 98.56 76 ALA B O 1
ATOM 1700 N N . SER B 1 77 ? 11.438 -17.625 1.771 1 98.69 77 SER B N 1
ATOM 1701 C CA . SER B 1 77 ? 12.828 -17.734 1.354 1 98.69 77 SER B CA 1
ATOM 1702 C C . SER B 1 77 ? 12.945 -17.922 -0.156 1 98.69 77 SER B C 1
ATOM 1704 O O . SER B 1 77 ? 13.93 -18.469 -0.645 1 98.69 77 SER B O 1
ATOM 1706 N N . LEU B 1 78 ? 11.891 -17.484 -0.934 1 98.88 78 LEU B N 1
ATOM 1707 C CA . LEU B 1 78 ? 11.898 -17.578 -2.389 1 98.88 78 LEU B CA 1
ATOM 1708 C C . LEU B 1 78 ? 12.883 -16.578 -2.992 1 98.88 78 LEU B C 1
ATOM 1710 O O . LEU B 1 78 ? 13.031 -15.461 -2.488 1 98.88 78 LEU B O 1
ATOM 1714 N N . SER B 1 79 ? 13.562 -17.016 -3.99 1 98.88 79 SER B N 1
ATOM 1715 C CA . SER B 1 79 ? 14.484 -16.125 -4.699 1 98.88 79 SER B CA 1
ATOM 1716 C C . SER B 1 79 ? 14.312 -16.25 -6.211 1 98.88 79 SER B C 1
ATOM 1718 O O . SER B 1 79 ? 13.656 -17.172 -6.695 1 98.88 79 SER B O 1
ATOM 1720 N N . GLY B 1 80 ? 14.852 -15.312 -6.965 1 98.69 80 GLY B N 1
ATOM 1721 C CA . GLY B 1 80 ? 14.656 -15.203 -8.398 1 98.69 80 GLY B CA 1
ATOM 1722 C C . GLY B 1 80 ? 14 -13.906 -8.82 1 98.69 80 GLY B C 1
ATOM 1723 O O . GLY B 1 80 ? 13.859 -12.984 -8.016 1 98.69 80 GLY B O 1
ATOM 1724 N N . PRO B 1 81 ? 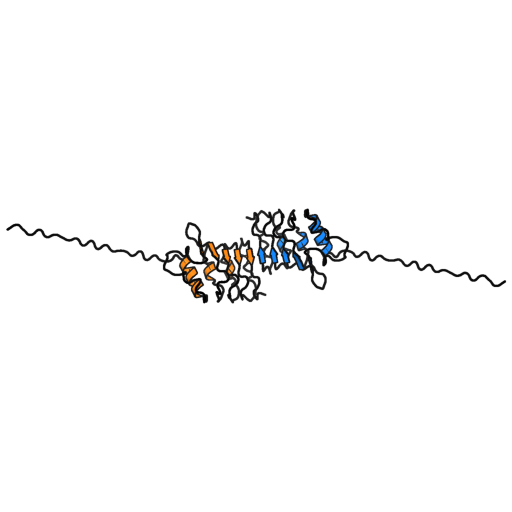13.68 -13.773 -10.117 1 98.69 81 PRO B N 1
ATOM 1725 C CA . PRO B 1 81 ? 12.984 -12.57 -10.57 1 98.69 81 PRO B CA 1
ATOM 1726 C C . PRO B 1 81 ? 11.5 -12.586 -10.234 1 98.69 81 PRO B C 1
ATOM 1728 O O . PRO B 1 81 ? 10.969 -13.602 -9.789 1 98.69 81 PRO B O 1
ATOM 1731 N N . PHE B 1 82 ? 10.844 -11.5 -10.352 1 98.62 82 PHE B N 1
ATOM 1732 C CA . PHE B 1 82 ? 9.391 -11.492 -10.281 1 98.62 82 PHE B CA 1
ATOM 1733 C C . PHE B 1 82 ? 8.797 -12.469 -11.281 1 98.62 82 PHE B C 1
ATOM 1735 O O . PHE B 1 82 ? 9.117 -12.422 -12.469 1 98.62 82 PHE B O 1
ATOM 1742 N N . PRO B 1 83 ? 7.969 -13.336 -10.859 1 98.19 83 PRO B N 1
ATOM 1743 C CA . PRO B 1 83 ? 7.371 -14.305 -11.773 1 98.19 83 PRO B CA 1
ATOM 1744 C C . PRO B 1 83 ? 6.227 -13.719 -12.594 1 98.19 83 PRO B C 1
ATOM 1746 O O . PRO B 1 83 ? 5.066 -13.781 -12.18 1 98.19 83 PRO B O 1
ATOM 1749 N N . THR B 1 84 ? 6.461 -13.273 -13.789 1 96.5 84 THR B N 1
ATOM 1750 C CA . THR B 1 84 ? 5.559 -12.453 -14.586 1 96.5 84 THR B CA 1
ATOM 1751 C C . THR B 1 84 ? 4.328 -13.25 -15.008 1 96.5 84 THR B C 1
ATOM 1753 O O . THR B 1 84 ? 3.275 -12.68 -15.289 1 96.5 84 THR B O 1
ATOM 1756 N N . THR B 1 85 ? 4.426 -14.594 -15.039 1 97.75 85 THR B N 1
ATOM 1757 C CA . THR B 1 85 ? 3.318 -15.414 -15.508 1 97.75 85 THR B CA 1
ATOM 1758 C C . THR B 1 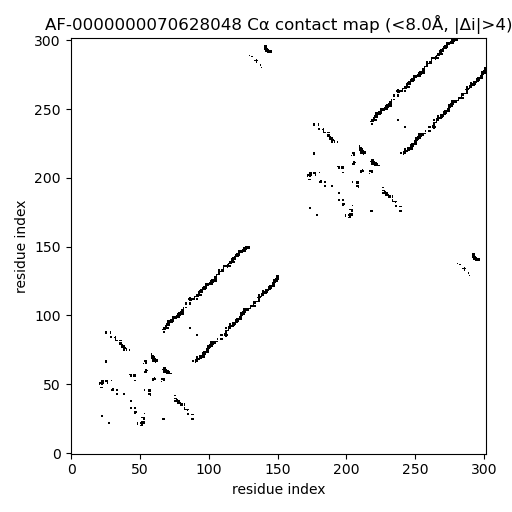85 ? 2.141 -15.336 -14.539 1 97.75 85 THR B C 1
ATOM 1760 O O . THR B 1 85 ? 1.017 -15.703 -14.891 1 97.75 85 THR B O 1
ATOM 1763 N N . LEU B 1 86 ? 2.408 -14.898 -13.336 1 98.25 86 LEU B N 1
ATOM 1764 C CA . LEU B 1 86 ? 1.327 -14.773 -12.359 1 98.25 86 LEU B CA 1
ATOM 1765 C C . LEU B 1 86 ? 0.263 -13.797 -12.859 1 98.25 86 LEU B C 1
ATOM 1767 O O . LEU B 1 86 ? -0.912 -13.922 -12.508 1 98.25 86 LEU B O 1
ATOM 1771 N N . CYS B 1 87 ? 0.749 -12.867 -13.664 1 97.81 87 CYS B N 1
ATOM 1772 C CA . CYS B 1 87 ? -0.18 -11.844 -14.125 1 97.81 87 CYS B CA 1
ATOM 1773 C C . CYS B 1 87 ? -1.044 -12.359 -15.266 1 97.81 87 CYS B C 1
ATOM 1775 O O . CYS B 1 87 ? -1.906 -11.641 -15.773 1 97.81 87 CYS B O 1
ATOM 1777 N N . ARG B 1 88 ? -0.896 -13.641 -15.562 1 97.94 88 ARG B N 1
ATOM 1778 C CA . ARG B 1 88 ? -1.802 -14.312 -16.5 1 97.94 88 ARG B CA 1
ATOM 1779 C C . ARG B 1 88 ? -3.055 -14.797 -15.781 1 97.94 88 ARG B C 1
ATOM 1781 O O . ARG B 1 88 ? -4.039 -15.172 -16.422 1 97.94 88 ARG B O 1
ATOM 1788 N N . LEU B 1 89 ? -2.998 -14.891 -14.508 1 98 89 LEU B N 1
ATOM 1789 C CA . LEU B 1 89 ? -4.156 -15.305 -13.719 1 98 89 LEU B CA 1
ATOM 1790 C C . LEU B 1 89 ? -5.238 -14.227 -13.734 1 98 89 LEU B C 1
ATOM 1792 O O . LEU B 1 89 ? -5.125 -13.219 -13.031 1 98 89 LEU B O 1
ATOM 1796 N N . ALA B 1 90 ? -6.289 -14.453 -14.328 1 96.31 90 ALA B N 1
ATOM 1797 C CA . ALA B 1 90 ? -7.281 -13.445 -14.688 1 96.31 90 ALA B CA 1
ATOM 1798 C C . ALA B 1 90 ? -8.008 -12.922 -13.453 1 96.31 90 ALA B C 1
ATOM 1800 O O . ALA B 1 90 ? -8.453 -11.773 -13.43 1 96.31 90 ALA B O 1
ATOM 1801 N N . SER B 1 91 ? -8.078 -13.766 -12.438 1 97.31 91 SER B N 1
ATOM 1802 C CA . SER B 1 91 ? -8.875 -13.383 -11.281 1 97.31 91 SER B CA 1
ATOM 1803 C C . SER B 1 91 ? -7.992 -13.055 -10.086 1 97.31 91 SER B C 1
ATOM 1805 O O . SER B 1 91 ? -8.484 -12.891 -8.969 1 97.31 91 SER B O 1
ATOM 1807 N N . LEU B 1 92 ? -6.707 -12.938 -10.367 1 98.5 92 LEU B N 1
ATOM 1808 C CA . LEU B 1 92 ? -5.785 -12.695 -9.258 1 98.5 92 LEU B CA 1
ATOM 1809 C C . LEU B 1 92 ? -6.035 -11.328 -8.633 1 98.5 92 LEU B C 1
ATOM 1811 O O . LEU B 1 92 ? -5.848 -10.297 -9.289 1 98.5 92 LEU B O 1
ATOM 1815 N N . SER B 1 93 ? -6.387 -11.266 -7.352 1 98.31 93 SER B N 1
ATOM 1816 C CA . SER B 1 93 ? -6.734 -10.031 -6.664 1 98.31 93 SER B CA 1
ATOM 1817 C C . SER B 1 93 ? -5.742 -9.711 -5.551 1 98.31 93 SER B C 1
ATOM 1819 O O . SER B 1 93 ? -5.508 -8.547 -5.23 1 98.31 93 SER B O 1
ATOM 1821 N N . THR B 1 94 ? -5.191 -10.758 -4.938 1 98.75 94 THR B N 1
ATOM 1822 C CA . THR B 1 94 ? -4.23 -10.578 -3.855 1 98.75 94 THR B CA 1
ATOM 1823 C C . THR B 1 94 ? -2.918 -11.281 -4.172 1 98.75 94 THR B C 1
ATOM 1825 O O . THR B 1 94 ? -2.906 -12.477 -4.477 1 98.75 94 THR B O 1
ATOM 1828 N N . LEU B 1 95 ? -1.834 -10.586 -4.191 1 98.88 95 LEU B N 1
ATOM 1829 C CA . LEU B 1 95 ? -0.494 -11.125 -4.391 1 98.88 95 LEU B CA 1
ATOM 1830 C C . LEU B 1 95 ? 0.452 -10.656 -3.291 1 98.88 95 LEU B C 1
ATOM 1832 O O . LEU B 1 95 ? 0.764 -9.469 -3.201 1 98.88 95 LEU B O 1
ATOM 1836 N N . SER B 1 96 ? 0.872 -11.516 -2.438 1 98.88 96 SER B N 1
ATOM 1837 C CA . SER B 1 96 ? 1.777 -11.211 -1.336 1 98.88 96 SER B CA 1
ATOM 1838 C C . SER B 1 96 ? 3.023 -12.086 -1.384 1 98.88 96 SER B C 1
ATOM 1840 O O . SER B 1 96 ? 2.949 -13.297 -1.144 1 98.88 96 SER B O 1
ATOM 1842 N N . LEU B 1 97 ? 4.098 -11.508 -1.724 1 98.88 97 LEU B N 1
ATOM 1843 C CA . LEU B 1 97 ? 5.387 -12.188 -1.785 1 98.88 97 LEU B CA 1
ATOM 1844 C C . LEU B 1 97 ? 6.41 -11.492 -0.887 1 98.88 97 LEU B C 1
ATOM 1846 O O . LEU B 1 97 ? 7.613 -11.57 -1.136 1 98.88 97 LEU B O 1
ATOM 1850 N N . HIS B 1 98 ? 5.922 -10.773 0.125 1 98.88 98 HIS B N 1
ATOM 1851 C CA . HIS B 1 98 ? 6.805 -9.938 0.926 1 98.88 98 HIS B CA 1
ATOM 1852 C C . HIS B 1 98 ? 7.773 -10.773 1.749 1 98.88 98 HIS B C 1
ATOM 1854 O O . HIS B 1 98 ? 7.5 -11.945 2.037 1 98.88 98 HIS B O 1
ATOM 1860 N N . ASN B 1 99 ? 8.867 -10.156 2.129 1 98.88 99 ASN B N 1
ATOM 1861 C CA . ASN B 1 99 ? 9.891 -10.758 2.984 1 98.88 99 ASN B CA 1
ATOM 1862 C C . ASN B 1 99 ? 10.445 -12.047 2.375 1 98.88 99 ASN B C 1
ATOM 1864 O O . ASN B 1 99 ? 10.477 -13.086 3.035 1 98.88 99 ASN B O 1
ATOM 1868 N N . ASN B 1 100 ? 10.875 -12.008 1.161 1 98.88 100 ASN B N 1
ATOM 1869 C CA . ASN B 1 100 ? 11.594 -13.047 0.432 1 98.88 100 ASN B CA 1
ATOM 1870 C C . ASN B 1 100 ? 12.906 -12.523 -0.136 1 98.88 100 ASN B C 1
ATOM 1872 O O . ASN B 1 100 ? 13.492 -11.586 0.409 1 98.88 100 ASN B O 1
ATOM 1876 N N . HIS B 1 101 ? 13.391 -13.227 -1.065 1 98.81 101 HIS B N 1
ATOM 1877 C CA . HIS B 1 101 ? 14.672 -12.844 -1.643 1 98.81 101 HIS B CA 1
ATOM 1878 C C . HIS B 1 101 ? 14.555 -12.617 -3.146 1 98.81 101 HIS B C 1
ATOM 1880 O O . HIS B 1 101 ? 15.453 -12.984 -3.906 1 98.81 101 HIS B O 1
ATOM 1886 N N . LEU B 1 102 ? 13.414 -12.125 -3.613 1 98.88 102 LEU B N 1
ATOM 1887 C CA . LEU B 1 102 ? 13.234 -11.836 -5.031 1 98.88 102 LEU B CA 1
ATOM 1888 C C . LEU B 1 102 ? 14.109 -10.664 -5.457 1 98.88 102 LEU B C 1
ATOM 1890 O O . LEU B 1 102 ? 14.227 -9.672 -4.73 1 98.88 102 LEU B O 1
ATOM 1894 N N . LYS B 1 103 ? 14.773 -10.844 -6.496 1 98.75 103 LYS B N 1
ATOM 1895 C CA . LYS B 1 103 ? 15.734 -9.844 -6.957 1 98.75 103 LYS B CA 1
ATOM 1896 C C . LYS B 1 103 ? 15.57 -9.578 -8.453 1 98.75 103 LYS B C 1
ATOM 1898 O O . LYS B 1 103 ? 15.883 -10.438 -9.281 1 98.75 103 LYS B O 1
ATOM 1903 N N . SER B 1 104 ? 15.125 -8.508 -8.859 1 98.44 104 SER B N 1
ATOM 1904 C CA . SER B 1 104 ? 14.914 -8.039 -10.227 1 98.44 104 SER B CA 1
ATOM 1905 C C . SER B 1 104 ? 14.289 -6.648 -10.25 1 98.44 104 SER B C 1
ATOM 1907 O O . SER B 1 104 ? 13.969 -6.094 -9.195 1 98.44 104 SER B O 1
ATOM 1909 N N . ASN B 1 105 ? 14.25 -6.055 -11.445 1 98.06 105 ASN B N 1
ATOM 1910 C CA . ASN B 1 105 ? 13.305 -4.953 -11.602 1 98.06 105 ASN B CA 1
ATOM 1911 C C . ASN B 1 105 ? 11.859 -5.438 -11.484 1 98.06 105 ASN B C 1
ATOM 1913 O O . ASN B 1 105 ? 11.57 -6.613 -11.719 1 98.06 105 ASN B O 1
ATOM 1917 N N . ILE B 1 106 ? 11.023 -4.594 -11.031 1 97.31 106 ILE B N 1
ATOM 1918 C CA . ILE B 1 106 ? 9.602 -4.871 -11.203 1 97.31 106 ILE B CA 1
ATOM 1919 C C . ILE B 1 106 ? 9.203 -4.629 -12.656 1 97.31 106 ILE B C 1
ATOM 1921 O O . ILE B 1 106 ? 9.383 -3.525 -13.18 1 97.31 106 ILE B O 1
ATOM 1925 N N . PRO B 1 107 ? 8.727 -5.664 -13.25 1 96.38 107 PRO B N 1
ATOM 1926 C CA . PRO B 1 107 ? 8.461 -5.504 -14.688 1 96.38 107 PRO B CA 1
ATOM 1927 C C . PRO B 1 107 ? 7.293 -4.566 -14.969 1 96.38 107 PRO B C 1
ATOM 1929 O O . PRO B 1 107 ? 6.309 -4.559 -14.227 1 96.38 107 PRO B O 1
ATOM 1932 N N . PRO B 1 108 ? 7.34 -3.822 -16.078 1 94.88 108 PRO B N 1
ATOM 1933 C CA . PRO B 1 108 ? 6.211 -2.969 -16.453 1 94.88 108 PRO B CA 1
ATOM 1934 C C . PRO B 1 108 ? 4.934 -3.764 -16.719 1 94.88 108 PRO B C 1
ATOM 1936 O O . PRO B 1 108 ? 3.834 -3.211 -16.656 1 94.88 108 PRO B O 1
ATOM 1939 N N . THR B 1 109 ? 5.117 -5.031 -16.984 1 94.81 109 THR B N 1
ATOM 1940 C CA . THR B 1 109 ? 3.977 -5.887 -17.297 1 94.81 109 THR B CA 1
ATOM 1941 C C . THR B 1 109 ? 3.193 -6.215 -16.031 1 94.81 109 THR B C 1
ATOM 1943 O O . THR B 1 109 ? 2.178 -6.91 -16.078 1 94.81 109 THR B O 1
ATOM 1946 N N . ILE B 1 110 ? 3.602 -5.664 -14.875 1 95.75 110 ILE B N 1
ATOM 1947 C CA . ILE B 1 110 ? 2.9 -5.883 -13.609 1 95.75 110 ILE B CA 1
ATOM 1948 C C . ILE B 1 110 ? 1.467 -5.371 -13.727 1 95.75 110 ILE B C 1
ATOM 1950 O O . ILE B 1 110 ? 0.559 -5.898 -13.078 1 95.75 110 ILE B O 1
ATOM 1954 N N . SER B 1 111 ? 1.278 -4.426 -14.586 1 94.75 111 SER B N 1
ATOM 1955 C CA . SER B 1 111 ? -0.047 -3.844 -14.781 1 94.75 111 SER B CA 1
ATOM 1956 C C . SER B 1 111 ? -0.999 -4.844 -15.43 1 94.75 111 SER B C 1
ATOM 1958 O O . SER B 1 111 ? -2.215 -4.641 -15.43 1 94.75 111 SER B O 1
ATOM 1960 N N . ALA B 1 112 ? -0.4 -5.891 -15.984 1 96.44 112 ALA B N 1
ATOM 1961 C CA . ALA B 1 112 ? -1.233 -6.945 -16.547 1 96.44 112 ALA B CA 1
ATOM 1962 C C . ALA B 1 112 ? -1.986 -7.703 -15.461 1 96.44 112 ALA B C 1
ATOM 1964 O O . ALA B 1 112 ? -2.953 -8.414 -15.75 1 96.44 112 ALA B O 1
ATOM 1965 N N . CYS B 1 113 ? -1.525 -7.59 -14.227 1 96.69 113 CYS B N 1
ATOM 1966 C CA . CYS B 1 113 ? -2.305 -8.078 -13.094 1 96.69 113 CYS B CA 1
ATOM 1967 C C . CYS B 1 113 ? -3.463 -7.141 -12.781 1 96.69 113 CYS B C 1
ATOM 1969 O O . CYS B 1 113 ? -3.531 -6.566 -11.695 1 96.69 113 CYS B O 1
ATOM 1971 N N . ARG B 1 114 ? -4.328 -7.043 -13.547 1 95 114 ARG B N 1
ATOM 1972 C CA . ARG B 1 114 ? -5.277 -5.941 -13.672 1 95 114 ARG B CA 1
ATOM 1973 C C . ARG B 1 114 ? -6.258 -5.934 -12.5 1 95 114 ARG B C 1
ATOM 1975 O O . ARG B 1 114 ? -6.801 -4.887 -12.148 1 95 114 ARG B O 1
ATOM 1982 N N . ASN B 1 115 ? -6.445 -7.102 -11.938 1 96.25 115 ASN B N 1
ATOM 1983 C CA . ASN B 1 115 ? -7.504 -7.203 -10.938 1 96.25 115 ASN B CA 1
ATOM 1984 C C . ASN B 1 115 ? -6.941 -7.133 -9.523 1 96.25 115 ASN B C 1
ATOM 1986 O O . ASN B 1 115 ? -7.672 -7.344 -8.555 1 96.25 115 ASN B O 1
ATOM 1990 N N . LEU B 1 116 ? -5.691 -6.793 -9.422 1 97.44 116 LEU B N 1
ATOM 1991 C CA . LEU B 1 116 ? -5.098 -6.699 -8.086 1 97.44 116 LEU B CA 1
ATOM 1992 C C . LEU B 1 116 ? -5.766 -5.605 -7.27 1 97.44 116 LEU B C 1
ATOM 1994 O O . LEU B 1 116 ? -5.969 -4.492 -7.758 1 97.44 116 LEU B O 1
ATOM 1998 N N . THR B 1 117 ? -6.105 -5.957 -6.07 1 97 117 THR B N 1
ATOM 1999 C CA . THR B 1 117 ? -6.496 -4.988 -5.051 1 97 117 THR B CA 1
ATOM 2000 C C . THR B 1 117 ? -5.43 -4.887 -3.965 1 97 117 THR B C 1
ATOM 2002 O O . THR B 1 117 ? -5.383 -3.902 -3.221 1 97 117 THR B O 1
ATOM 2005 N N . HIS B 1 118 ? -4.637 -5.941 -3.844 1 98.56 118 HIS B N 1
ATOM 2006 C CA . HIS B 1 118 ? -3.586 -6.059 -2.836 1 98.56 118 HIS B CA 1
ATOM 2007 C C . HIS B 1 118 ? -2.283 -6.551 -3.453 1 98.56 118 HIS B C 1
ATOM 2009 O O . HIS B 1 118 ? -2.223 -7.664 -3.98 1 98.56 118 HIS B O 1
ATOM 2015 N N . LEU B 1 119 ? -1.214 -5.762 -3.449 1 98.75 119 LEU B N 1
ATOM 2016 C CA . LEU B 1 119 ? 0.11 -6.113 -3.949 1 98.75 119 LEU B CA 1
ATOM 2017 C C . LEU B 1 119 ? 1.181 -5.832 -2.9 1 98.75 119 LEU B C 1
ATOM 2019 O O . LEU B 1 119 ? 1.45 -4.676 -2.576 1 98.75 119 LEU B O 1
ATOM 2023 N N . ASP B 1 120 ? 1.753 -6.848 -2.361 1 98.88 120 ASP B N 1
ATOM 2024 C CA . ASP B 1 120 ? 2.809 -6.695 -1.364 1 98.88 120 ASP B CA 1
ATOM 2025 C C . ASP B 1 120 ? 4.102 -7.367 -1.824 1 98.88 120 ASP B C 1
ATOM 2027 O O . ASP B 1 120 ? 4.215 -8.594 -1.788 1 98.88 120 ASP B O 1
ATOM 2031 N N . LEU B 1 121 ? 5.043 -6.594 -2.246 1 98.81 121 LEU B N 1
ATOM 2032 C CA . LEU B 1 121 ? 6.367 -7.047 -2.66 1 98.81 121 LEU B CA 1
ATOM 2033 C C . LEU B 1 121 ? 7.441 -6.516 -1.722 1 98.81 121 LEU B C 1
ATOM 2035 O O . LEU B 1 121 ? 8.617 -6.441 -2.094 1 98.81 121 LEU B O 1
ATOM 2039 N N . SER B 1 122 ? 7.059 -6.102 -0.536 1 98.81 122 SER B N 1
ATOM 2040 C CA . SER B 1 122 ? 7.977 -5.434 0.382 1 98.81 122 SER B CA 1
ATOM 2041 C C . SER B 1 122 ? 9.055 -6.391 0.877 1 98.81 122 SER B C 1
ATOM 2043 O O . SER B 1 122 ? 8.891 -7.609 0.798 1 98.81 122 SER B O 1
ATOM 2045 N N . ALA B 1 123 ? 10.148 -5.832 1.35 1 98.81 123 ALA B N 1
ATOM 2046 C CA . ALA B 1 123 ? 11.219 -6.586 1.995 1 98.81 123 ALA B CA 1
ATOM 2047 C C . ALA B 1 123 ? 11.758 -7.672 1.071 1 98.81 123 ALA B C 1
ATOM 2049 O O . ALA B 1 123 ? 11.844 -8.844 1.46 1 98.81 123 ALA B O 1
ATOM 2050 N N . ASN B 1 124 ? 12.094 -7.285 -0.136 1 98.88 124 ASN B N 1
ATOM 2051 C CA . ASN B 1 124 ? 12.82 -8.07 -1.129 1 98.88 124 ASN B CA 1
ATOM 2052 C C . ASN B 1 124 ? 14.062 -7.332 -1.634 1 98.88 124 ASN B C 1
ATOM 2054 O O . ASN B 1 124 ? 14.617 -6.492 -0.928 1 98.88 124 ASN B O 1
ATOM 2058 N N . TYR B 1 125 ? 14.523 -7.762 -2.785 1 98.75 125 TYR B N 1
ATOM 2059 C CA . TYR B 1 125 ? 15.695 -7.113 -3.352 1 98.75 125 TYR B CA 1
ATOM 2060 C C . TYR B 1 125 ? 15.391 -6.52 -4.719 1 98.75 125 TYR B C 1
ATOM 2062 O O . TYR B 1 125 ? 16.234 -6.52 -5.613 1 98.75 125 TYR B O 1
ATOM 2070 N N . PHE B 1 126 ? 14.133 -6.125 -4.93 1 98.62 126 PHE B N 1
ATOM 2071 C CA . PHE B 1 126 ? 13.797 -5.453 -6.184 1 98.62 126 PHE B CA 1
ATOM 2072 C C . PHE B 1 126 ? 14.594 -4.164 -6.336 1 98.62 126 PHE B C 1
ATOM 2074 O O . PHE B 1 126 ? 14.867 -3.479 -5.348 1 98.62 126 PHE B O 1
ATOM 2081 N N . HIS B 1 127 ? 14.992 -3.887 -7.516 1 98.19 127 HIS B N 1
ATOM 2082 C CA . HIS B 1 127 ? 15.789 -2.695 -7.785 1 98.19 127 HIS B CA 1
ATOM 2083 C C . HIS B 1 127 ? 15.336 -2 -9.062 1 98.19 127 HIS B C 1
ATOM 2085 O O . HIS B 1 127 ? 14.422 -2.479 -9.742 1 98.19 127 HIS B O 1
ATOM 2091 N N . GLY B 1 128 ? 15.906 -0.802 -9.32 1 96.31 128 GLY B N 1
ATOM 2092 C CA . GLY B 1 128 ? 15.5 -0.026 -10.484 1 96.31 128 GLY B CA 1
ATOM 2093 C C . GLY B 1 128 ? 14.328 0.891 -10.211 1 96.31 128 GLY B C 1
ATOM 2094 O O . GLY B 1 128 ? 14.055 1.241 -9.062 1 96.31 128 GLY B O 1
ATOM 2095 N N . LEU B 1 129 ? 13.672 1.345 -11.227 1 94.12 129 LEU B N 1
ATOM 2096 C CA . LEU B 1 129 ? 12.594 2.32 -11.117 1 94.12 129 LEU B CA 1
ATOM 2097 C C . LEU B 1 129 ? 11.273 1.637 -10.781 1 94.12 129 LEU B C 1
ATOM 2099 O O . LEU B 1 129 ? 11.055 0.484 -11.156 1 94.12 129 LEU B O 1
ATOM 2103 N N . ILE B 1 130 ? 10.453 2.289 -10.055 1 93.62 130 ILE B N 1
ATOM 2104 C CA . ILE B 1 130 ? 9.062 1.865 -9.914 1 93.62 130 ILE B CA 1
ATOM 2105 C C . ILE B 1 130 ? 8.359 1.957 -11.266 1 93.62 130 ILE B C 1
ATOM 2107 O O . ILE B 1 130 ? 8.367 3.008 -11.906 1 93.62 130 ILE B O 1
ATOM 2111 N N . PRO B 1 131 ? 7.828 0.858 -11.641 1 92.94 131 PRO B N 1
ATOM 2112 C CA . PRO B 1 131 ? 7.16 0.917 -12.945 1 92.94 131 PRO B CA 1
ATOM 2113 C C . PRO B 1 131 ? 6.082 1.995 -13.008 1 92.94 131 PRO B C 1
ATOM 2115 O O . PRO B 1 131 ? 5.219 2.062 -12.133 1 92.94 131 PRO B O 1
ATOM 2118 N N . SER B 1 132 ? 6.051 2.721 -14.047 1 90.19 132 SER B N 1
ATOM 2119 C CA . SER B 1 132 ? 5.066 3.775 -14.258 1 90.19 132 SER B CA 1
ATOM 2120 C C . SER B 1 132 ? 3.695 3.193 -14.586 1 90.19 132 SER B C 1
ATOM 2122 O O . SER B 1 132 ? 2.697 3.916 -14.617 1 90.19 132 SER B O 1
ATOM 2124 N N . THR B 1 133 ? 3.688 1.847 -14.711 1 92.5 133 THR B N 1
ATOM 2125 C CA . THR B 1 133 ? 2.441 1.19 -15.086 1 92.5 133 THR B CA 1
ATOM 2126 C C . THR B 1 133 ? 1.678 0.726 -13.852 1 92.5 133 THR B C 1
ATOM 2128 O O . THR B 1 133 ? 0.507 0.352 -13.945 1 92.5 133 THR B O 1
ATOM 2131 N N . ILE B 1 134 ? 2.246 0.793 -12.672 1 91.69 134 ILE B N 1
ATOM 2132 C CA . ILE B 1 134 ? 1.565 0.366 -11.453 1 91.69 134 ILE B CA 1
ATOM 2133 C C . ILE B 1 134 ? 0.258 1.14 -11.289 1 91.69 134 ILE B C 1
ATOM 2135 O O . ILE B 1 134 ? -0.789 0.55 -11.016 1 91.69 134 ILE B O 1
ATOM 2139 N N . PRO B 1 135 ? 0.316 2.371 -11.641 1 86.31 135 PRO B N 1
ATOM 2140 C CA . PRO B 1 135 ? -0.927 3.141 -11.539 1 86.31 135 PRO B CA 1
ATOM 2141 C C . PRO B 1 135 ? -2.002 2.656 -12.516 1 86.31 135 PRO B C 1
ATOM 2143 O O . PRO B 1 135 ? -3.164 3.053 -12.398 1 86.31 135 PRO B O 1
ATOM 2146 N N . ASP B 1 136 ? -1.649 1.833 -13.477 1 89.31 136 ASP B N 1
ATOM 2147 C CA . ASP B 1 136 ? -2.598 1.309 -14.453 1 89.31 136 ASP B CA 1
ATOM 2148 C C . ASP B 1 136 ? -3.377 0.126 -13.883 1 89.31 136 ASP B C 1
ATOM 2150 O O . ASP B 1 136 ? -4.285 -0.398 -14.531 1 89.31 136 ASP B O 1
ATOM 2154 N N . ILE B 1 137 ? -3.082 -0.245 -12.641 1 93.06 137 ILE B N 1
ATOM 2155 C CA . ILE B 1 137 ? -3.885 -1.234 -11.938 1 93.06 137 ILE B CA 1
ATOM 2156 C C . ILE B 1 137 ? -5.047 -0.542 -11.227 1 93.06 137 ILE B C 1
ATOM 2158 O O . ILE B 1 137 ? -4.852 0.119 -10.203 1 93.06 137 ILE B O 1
ATOM 2162 N N . PRO B 1 138 ? -6.176 -0.645 -11.656 1 87.56 138 PRO B N 1
ATOM 2163 C CA . PRO B 1 138 ? -7.219 0.342 -11.359 1 87.56 138 PRO B CA 1
ATOM 2164 C C . PRO B 1 138 ? -7.777 0.202 -9.945 1 87.56 138 PRO B C 1
ATOM 2166 O O . PRO B 1 138 ? -8.297 1.17 -9.383 1 87.56 138 PRO B O 1
ATOM 2169 N N . ASN B 1 139 ? -7.727 -0.95 -9.258 1 88.69 139 ASN B N 1
ATOM 2170 C CA . ASN B 1 139 ? -8.43 -1.139 -7.996 1 88.69 139 ASN B CA 1
ATOM 2171 C C . ASN B 1 139 ? -7.465 -1.467 -6.859 1 88.69 139 ASN B C 1
ATOM 2173 O O . ASN B 1 139 ? -7.852 -2.098 -5.875 1 88.69 139 ASN B O 1
ATOM 2177 N N . LEU B 1 140 ? -6.324 -0.932 -7.023 1 94.31 140 LEU B N 1
ATOM 2178 C CA . LEU B 1 140 ? -5.336 -1.226 -5.988 1 94.31 140 LEU B CA 1
ATOM 2179 C C . LEU B 1 140 ? -5.672 -0.497 -4.691 1 94.31 140 LEU B C 1
ATOM 2181 O O . LEU B 1 140 ? -5.754 0.733 -4.672 1 94.31 140 LEU B O 1
ATOM 2185 N N . LEU B 1 141 ? -5.891 -1.216 -3.605 1 96.25 141 LEU B N 1
ATOM 2186 C CA . LEU B 1 141 ? -6.207 -0.696 -2.279 1 96.25 141 LEU B CA 1
ATOM 2187 C C . LEU B 1 141 ? -4.973 -0.695 -1.389 1 96.25 141 LEU B C 1
ATOM 2189 O O . LEU B 1 141 ? -4.852 0.14 -0.489 1 96.25 141 LEU B O 1
ATOM 2193 N N . TYR B 1 142 ? -4.145 -1.654 -1.71 1 98.31 142 TYR B N 1
ATOM 2194 C CA . TYR B 1 142 ? -2.943 -1.819 -0.899 1 98.31 142 TYR B CA 1
ATOM 2195 C C . TYR B 1 142 ? -1.724 -2.07 -1.776 1 98.31 142 TYR B C 1
ATOM 2197 O O . TYR B 1 142 ? -1.766 -2.902 -2.686 1 98.31 142 TYR B O 1
ATOM 2205 N N . LEU B 1 143 ? -0.714 -1.314 -1.581 1 98.56 143 LEU B N 1
ATOM 2206 C CA . LEU B 1 143 ? 0.585 -1.434 -2.234 1 98.56 143 LEU B CA 1
ATOM 2207 C C . LEU B 1 143 ? 1.717 -1.303 -1.221 1 98.56 143 LEU B C 1
ATOM 2209 O O . LEU B 1 143 ? 1.724 -0.376 -0.407 1 98.56 143 LEU B O 1
ATOM 2213 N N . ASP B 1 144 ? 2.592 -2.256 -1.212 1 98.81 144 ASP B N 1
ATOM 2214 C CA . ASP B 1 144 ? 3.777 -2.133 -0.369 1 98.81 144 ASP B CA 1
ATOM 2215 C C . ASP B 1 144 ? 5.035 -2.557 -1.124 1 98.81 144 ASP B C 1
ATOM 2217 O O . ASP B 1 144 ? 5.207 -3.734 -1.439 1 98.81 144 ASP B O 1
ATOM 2221 N N . LEU B 1 145 ? 5.844 -1.612 -1.458 1 98.56 145 LEU B N 1
ATOM 2222 C CA . LEU B 1 145 ? 7.098 -1.84 -2.164 1 98.56 145 LEU B CA 1
ATOM 2223 C C . LEU B 1 145 ? 8.289 -1.495 -1.276 1 98.56 145 LEU B C 1
ATOM 2225 O O . LEU B 1 145 ? 9.438 -1.53 -1.728 1 98.56 145 LEU B O 1
ATOM 2229 N N . GLN B 1 146 ? 8 -1.209 0.023 1 98.06 146 GLN B N 1
ATOM 2230 C CA . GLN B 1 146 ? 9.039 -0.721 0.919 1 98.06 146 GLN B CA 1
ATOM 2231 C C . GLN B 1 146 ? 10.094 -1.797 1.175 1 98.06 146 GLN B C 1
ATOM 2233 O O . GLN B 1 146 ? 9.867 -2.975 0.895 1 98.06 146 GLN B O 1
ATOM 2238 N N . GLU B 1 147 ? 11.234 -1.347 1.685 1 98.06 147 GLU B N 1
ATOM 2239 C CA . GLU B 1 147 ? 12.336 -2.24 2.035 1 98.06 147 GLU B CA 1
ATOM 2240 C C . GLU B 1 147 ? 12.836 -3.004 0.812 1 98.06 147 GLU B C 1
ATOM 2242 O O . GLU B 1 147 ? 12.977 -4.227 0.854 1 98.06 147 GLU B O 1
ATOM 2247 N N . ASN B 1 148 ? 12.953 -2.355 -0.325 1 98.5 148 ASN B N 1
ATOM 2248 C CA . ASN B 1 148 ? 13.625 -2.725 -1.563 1 98.5 148 ASN B CA 1
ATOM 2249 C C . ASN B 1 148 ? 14.68 -1.692 -1.954 1 98.5 148 ASN B C 1
ATOM 2251 O O . ASN B 1 148 ? 15.016 -0.811 -1.161 1 98.5 148 ASN B O 1
ATOM 2255 N N . SER B 1 149 ? 15.336 -1.92 -3.012 1 97.25 149 SER B N 1
ATOM 2256 C CA . SER B 1 149 ? 16.328 -0.972 -3.502 1 97.25 149 SER B CA 1
ATOM 2257 C C . SER B 1 149 ? 15.812 -0.21 -4.719 1 97.25 149 SER B C 1
ATOM 2259 O O . SER B 1 149 ? 16.516 -0.091 -5.727 1 97.25 149 SER B O 1
ATOM 2261 N N . LEU B 1 150 ? 14.578 0.21 -4.559 1 95.12 150 LEU B N 1
ATOM 2262 C CA . LEU B 1 150 ? 13.938 0.908 -5.668 1 95.12 150 LEU B CA 1
ATOM 2263 C C . LEU B 1 150 ? 14.312 2.387 -5.668 1 95.12 150 LEU B C 1
ATOM 2265 O O . LEU B 1 150 ? 14.633 2.949 -4.617 1 95.12 150 LEU B O 1
ATOM 2269 N N . SER B 1 151 ? 14.367 2.963 -6.77 1 85.62 151 SER B N 1
ATOM 2270 C CA . SER B 1 151 ? 14.742 4.363 -6.934 1 85.62 151 SER B CA 1
ATOM 2271 C C . SER B 1 151 ? 13.648 5.152 -7.641 1 85.62 151 SER B C 1
ATOM 2273 O O . SER B 1 151 ? 12.844 4.582 -8.375 1 85.62 151 SER B O 1
#

Nearest PDB structures (foldseek):
  7ogq-assembly1_BBB  TM=9.581E-01  e=7.133E-13  Arabidopsis thaliana
  4z61-assembly1_C  TM=9.452E-01  e=1.625E-12  Arabidopsis thaliana
  8wed-assembly2_E  TM=9.484E-01  e=2.055E-12  Arabidopsis thaliana
  4lsc-assembly1_A  TM=9.589E-01  e=6.280E-12  Arabidopsis thaliana
  4q3i-assembly2_B  TM=9.598E-01  e=1.517E-11  Oryza sativa

Foldseek 3Di:
DDDDDPPPPPPPPPPPPPPQLAADPLLVLVVQLVVQKDQPPCQQVPSDSPDNACCPTRQWHADPVRQTATGACELRQIEGARRLSNLVRQNHAYYAHEQYAYEEADDLSVCSVQNYQYDHHYQYAHEEEDRPNVPSNPNHNYDHHYNYHYD/DDDDDPPPPPPPPPPPPPPQLAADPLLVLVVQLVVQKDQPPCQQVPSDGPDNACCPTRQWHADPVRQTATGACELRQIEGAHRLSNLVRQNHAYYAHEQYAYEEADDLSVCSVQNYQYDHHYQYAHEEEDHPCVPSNPRHNYDHHYNYHYD

Organism: Helianthus annuus (NCBI:txid4232)

Radius of gyration: 32.19 Å; Cα contacts (8 Å, |Δi|>4): 628; chains: 2; bounding box: 54×169×71 Å

pLDDT: mean 92.38, std 11.58, range [47.97, 98.94]

Solvent-accessible surface area (backbone atoms only — not comparable to full-atom values): 16385 Å² total; per-residue (Å²): 132,85,82,83,83,82,78,80,78,79,78,75,78,76,79,77,74,72,77,75,65,64,55,36,69,64,32,49,35,49,49,54,27,50,72,58,41,46,54,85,76,46,72,63,66,68,65,60,72,87,41,42,55,48,60,81,24,76,43,38,38,47,47,97,85,66,43,53,28,30,40,51,50,58,62,51,60,34,27,34,51,72,51,69,48,57,36,67,40,80,55,29,25,35,43,32,49,22,44,28,46,34,44,33,58,58,58,59,64,58,28,56,30,47,51,24,30,33,40,29,54,19,39,28,47,32,28,52,56,72,44,86,33,55,48,64,22,77,55,57,35,30,37,31,49,47,65,41,56,60,94,132,83,82,84,82,83,79,81,78,79,77,76,78,76,77,75,74,72,76,73,65,64,54,35,69,64,33,50,34,50,49,54,27,52,70,57,41,48,55,84,77,46,73,64,66,69,65,60,73,88,42,43,56,50,60,81,24,76,44,39,38,48,47,96,85,68,42,52,28,32,39,51,49,58,62,50,61,34,27,35,50,74,53,69,48,56,37,67,39,80,55,30,24,35,42,32,50,23,44,29,47,34,44,34,57,57,58,60,66,58,28,55,29,46,50,24,30,32,43,31,54,20,37,29,46,32,28,51,56,69,43,85,32,56,48,64,24,78,56,57,34,30,36,31,48,47,64,42,56,61,94

Sequence (302 aa):
MPPPIITIILLLLVSTTTLTLSLTQEGLDLLQAKSTLSDPTGILSDWNTAHPTPCNWTGITCTHSNSVTGIHLPSASLSGPFPTTLCRLASLSTLSLHNNHLKSNIPPTISACRNLTHLDLSANYFHGLIPSTIPDIPNLLYLDLQENSLSMPPPIITIILLLLVSTTTLTLSLTQEGLDLLQAKSTLSDPTGILSDWNTAHPTPCNWTGITCTHSNSVTGIHLPSASLSGPFPTTLCRLASLSTLSLHNNHLKSNIPPTISACRNLTHLDLSANYFHGLIPSTIPDIPNLLYLDLQENSLS